Protein AF-A0AAN7CXQ2-F1 (afdb_monomer)

Mean predicted aligned error: 10.81 Å

Sequence (206 aa):
METSNSKQGRANSANERNALQFVSPRGNFPLKRVDDIVANAPAPPMQPLSGGKFPKEYRNSEGPPENPRENFDRREIQGRPGPVNPGDREVFEYPVKTLVQPPPFTSEYNFESKPANLRQCQPPSPKDIRNYRRRWEKPPNDPGPIRAVVNKDRKVVGAIYHPEGNPSGYERAGLQPLDANGRAEVARHTDKKLTGRSTWTQRGPQ

pLDDT: mean 75.99, std 17.05, range [31.48, 95.31]

Radius of gyration: 19.95 Å; Cα contacts (8 Å, |Δi|>4): 281; chains: 1; bounding box: 57×41×75 Å

Secondary structure (DSSP, 8-state):
---------SSSHHHHHHTEEEEETTEEEEHHHHHHHHHHSPPSP-SS--TT-SSEEE---BS-TTSPBPSS-HHHHH-S-SPPPGGGG-EEEEE-----S-TT---S--SSSPPPPHHHHSPPPTT-HHHHHHHHHS------SEEEEEETTS-EEEEEEPPTT-SS--EEPEEEE--HHHHHHHHHHHHHHHHSS---------

Solvent-accessible surface area (backbone atoms only — not comparable to full-atom values): 12780 Å² total; per-residue (Å²): 137,83,83,80,89,81,86,88,84,87,76,62,69,70,56,55,49,58,43,24,17,36,40,46,101,89,50,74,44,40,37,52,58,53,53,52,51,59,70,74,42,81,70,81,80,58,80,73,82,60,80,78,38,61,61,37,84,45,82,62,63,36,75,54,90,91,62,57,41,62,72,67,55,71,66,55,56,51,72,62,96,70,92,80,57,81,73,59,69,45,29,29,36,34,65,49,56,70,77,87,49,72,83,93,55,79,51,63,62,57,62,89,45,61,57,44,52,74,75,70,64,48,81,68,60,87,87,41,55,70,59,47,51,49,39,68,78,54,62,67,46,48,46,71,61,34,27,37,32,23,24,79,88,70,46,75,59,48,38,34,29,41,49,88,98,33,88,86,50,68,44,65,37,45,80,44,71,49,50,75,66,42,50,51,49,53,49,50,52,53,44,27,72,74,67,77,41,70,88,72,78,78,83,68,88,128

Foldseek 3Di:
DDDDDDDDPDPPPVVVLQQKWFADPQDIGGSVQVLVLLVPADAPDPPPPPDQFDFDWDPQFFDDPVDTHGQADPCLQQVDDDDDDPLSNTKTWAQDFAPPDDPPDPRGADRVDHADDPVLVDQDDPVPVVVNVVCVVPPGNHSGFKIFIATNVSHGSAMWGADPPGSPGIHGTDMDGDDPVSVVSSVQVVCCVVPVDSPDDPPDDD

Organism: NCBI:txid1126955

Nearest PDB structures (foldseek):
  1i3f-assembly1_A  TM=6.483E-01  e=5.938E-02  Aspergillus oryzae
  1ch0-assembly3_C  TM=6.515E-01  e=8.678E-02  Aspergillus oryzae
  1low-assembly1_A  TM=6.363E-01  e=1.975E-01  Aspergillus oryzae
  1bir-assembly2_B  TM=8.255E-01  e=1.740E-01  Aspergillus oryzae
  3syu-assembly1_A  TM=6.094E-01  e=5.098E-01  Aspergillus oryzae RIB40

Structure (mmCIF, N/CA/C/O backbone):
data_AF-A0AAN7CXQ2-F1
#
_entry.id   AF-A0AAN7CXQ2-F1
#
loop_
_atom_site.group_PDB
_atom_site.id
_atom_site.type_symbol
_atom_site.label_atom_id
_atom_site.label_alt_id
_atom_site.label_comp_id
_atom_site.label_asym_id
_atom_site.label_entity_id
_atom_site.label_seq_id
_atom_site.pdbx_PDB_ins_code
_atom_site.Cartn_x
_atom_site.Cartn_y
_atom_site.Cartn_z
_atom_site.occupancy
_atom_site.B_iso_or_equiv
_atom_site.auth_seq_id
_atom_site.auth_comp_id
_atom_site.auth_asym_id
_atom_site.auth_atom_id
_atom_site.pdbx_PDB_model_num
ATOM 1 N N . MET A 1 1 ? -14.957 -9.378 53.611 1.00 36.09 1 MET A N 1
ATOM 2 C CA . MET A 1 1 ? -14.161 -8.555 52.678 1.00 36.09 1 MET A CA 1
ATOM 3 C C . MET A 1 1 ? -13.863 -9.421 51.468 1.00 36.09 1 MET A C 1
ATOM 5 O O . MET A 1 1 ? -12.908 -10.180 51.499 1.00 36.09 1 MET A O 1
ATOM 9 N N . GLU A 1 2 ? -14.724 -9.384 50.455 1.00 35.59 2 GLU A N 1
ATOM 10 C CA . GLU A 1 2 ? -14.488 -10.068 49.180 1.00 35.59 2 GLU A CA 1
ATOM 11 C C . GLU A 1 2 ? -14.043 -9.018 48.169 1.00 35.59 2 GLU A C 1
ATOM 13 O O . GLU A 1 2 ? -14.810 -8.144 47.771 1.00 35.59 2 GLU A O 1
ATOM 18 N N . THR A 1 3 ? -12.766 -9.052 47.804 1.00 35.94 3 THR A N 1
ATOM 19 C CA . THR A 1 3 ? -12.221 -8.221 46.736 1.00 35.94 3 THR A CA 1
ATOM 20 C C . THR A 1 3 ? -12.419 -8.942 45.407 1.00 35.94 3 THR A C 1
ATOM 22 O O . THR A 1 3 ? -11.650 -9.809 45.003 1.00 35.94 3 THR A O 1
ATOM 25 N N . SER A 1 4 ? -13.484 -8.561 44.708 1.00 38.66 4 SER A N 1
ATOM 26 C CA . SER A 1 4 ? -13.733 -8.891 43.309 1.00 38.66 4 SER A CA 1
ATOM 27 C C . SER A 1 4 ? -12.617 -8.328 42.418 1.00 38.66 4 SER A C 1
ATOM 29 O O . SER A 1 4 ? -12.488 -7.116 42.236 1.00 38.66 4 SER A O 1
ATOM 31 N N . ASN A 1 5 ? -11.797 -9.221 41.863 1.00 41.09 5 ASN A N 1
ATOM 32 C CA . ASN A 1 5 ? -10.714 -8.898 40.941 1.00 41.09 5 ASN A CA 1
ATOM 33 C C . ASN A 1 5 ? -11.269 -8.694 39.519 1.00 41.09 5 ASN A C 1
ATOM 35 O O . ASN A 1 5 ? -11.314 -9.618 38.712 1.00 41.09 5 ASN A O 1
ATOM 39 N N . SER A 1 6 ? -11.723 -7.479 39.208 1.00 44.19 6 SER A N 1
ATOM 40 C CA . SER A 1 6 ? -12.139 -7.093 37.856 1.00 44.19 6 SER A CA 1
ATOM 41 C C . SER A 1 6 ? -11.192 -6.035 37.291 1.00 44.19 6 SER A C 1
ATOM 43 O O . SER A 1 6 ? -11.308 -4.867 37.665 1.00 44.19 6 SER A O 1
ATOM 45 N N . LYS A 1 7 ? -10.269 -6.434 36.398 1.00 41.41 7 LYS A N 1
ATOM 46 C CA . LYS A 1 7 ? -9.658 -5.601 35.329 1.00 41.41 7 LYS A CA 1
ATOM 47 C C . LYS A 1 7 ? -8.573 -6.379 34.563 1.00 41.41 7 LYS A C 1
ATOM 49 O O . LYS A 1 7 ? -7.392 -6.066 34.632 1.00 41.41 7 LYS A O 1
ATOM 54 N N . GLN A 1 8 ? -8.969 -7.360 33.756 1.00 40.78 8 GLN A N 1
ATOM 55 C CA . GLN A 1 8 ? -8.128 -7.848 32.655 1.00 40.78 8 GLN A CA 1
ATOM 56 C C . GLN A 1 8 ? -8.981 -7.987 31.401 1.00 40.78 8 GLN A C 1
ATOM 58 O O . GLN A 1 8 ? -9.492 -9.045 31.065 1.00 40.78 8 GLN A O 1
ATOM 63 N N . GLY A 1 9 ? -9.170 -6.869 30.713 1.00 43.66 9 GLY A N 1
ATOM 64 C CA . GLY A 1 9 ? -9.891 -6.832 29.449 1.00 43.66 9 GLY A CA 1
ATOM 65 C C . GLY A 1 9 ? -9.374 -5.685 28.607 1.00 43.66 9 GLY A C 1
ATOM 66 O O . GLY A 1 9 ? -10.037 -4.656 28.543 1.00 43.66 9 GLY A O 1
ATOM 67 N N . ARG A 1 10 ? -8.157 -5.819 28.049 1.00 41.62 10 ARG A N 1
ATOM 68 C CA . ARG A 1 10 ? -7.634 -4.938 26.976 1.00 41.62 10 ARG A CA 1
ATOM 69 C C . ARG A 1 10 ? -6.312 -5.370 26.306 1.00 41.62 10 ARG A C 1
ATOM 71 O O . ARG A 1 10 ? -5.732 -4.557 25.598 1.00 41.62 10 ARG A O 1
ATOM 78 N N . ALA A 1 11 ? -5.836 -6.611 26.475 1.00 40.22 11 ALA A N 1
ATOM 79 C CA . ALA A 1 11 ? -4.510 -7.021 25.973 1.00 40.22 11 ALA A CA 1
ATOM 80 C C . ALA A 1 11 ? -4.498 -7.902 24.698 1.00 40.22 11 ALA A C 1
ATOM 82 O O . ALA A 1 11 ? -3.442 -8.034 24.087 1.00 40.22 11 ALA A O 1
ATOM 83 N N . ASN A 1 12 ? -5.627 -8.473 24.250 1.00 43.09 12 ASN A N 1
ATOM 84 C CA . ASN A 1 12 ? -5.582 -9.547 23.236 1.00 43.09 12 ASN A CA 1
ATOM 85 C C . ASN A 1 12 ? -5.729 -9.087 21.770 1.00 43.09 12 ASN A C 1
ATOM 87 O O . ASN A 1 12 ? -5.067 -9.638 20.896 1.00 43.09 12 ASN A O 1
ATOM 91 N N . SER A 1 13 ? -6.490 -8.030 21.467 1.00 51.75 13 SER A N 1
ATOM 92 C CA . SER A 1 13 ? -6.799 -7.677 20.065 1.00 51.75 13 SER A CA 1
ATOM 93 C C . SER A 1 13 ? -5.641 -7.032 19.288 1.00 51.75 13 SER A C 1
ATOM 95 O O . SER A 1 13 ? -5.531 -7.198 18.073 1.00 51.75 13 SER A O 1
ATOM 97 N N . ALA A 1 14 ? -4.741 -6.311 19.966 1.00 54.66 14 ALA A N 1
ATOM 98 C CA . ALA A 1 14 ? -3.558 -5.733 19.322 1.00 54.66 14 ALA A CA 1
ATOM 99 C C . ALA A 1 14 ? -2.543 -6.813 18.906 1.00 54.66 14 ALA A C 1
ATOM 101 O O . ALA A 1 14 ? -1.861 -6.668 17.891 1.00 54.66 14 ALA A O 1
ATOM 102 N N . ASN A 1 15 ? -2.456 -7.904 19.675 1.00 61.44 15 ASN A N 1
ATOM 103 C CA . ASN A 1 15 ? -1.553 -9.013 19.383 1.00 61.44 15 ASN A CA 1
ATOM 104 C C . ASN A 1 15 ? -2.076 -9.863 18.213 1.00 61.44 15 ASN A C 1
ATOM 106 O O . ASN A 1 15 ? -1.297 -10.274 17.357 1.00 61.44 15 ASN A O 1
ATOM 110 N N . GLU A 1 16 ? -3.400 -10.022 18.116 1.00 73.38 16 GLU A N 1
ATOM 111 C CA . GLU A 1 16 ? -4.065 -10.689 16.991 1.00 73.38 16 GLU A CA 1
ATOM 112 C C . GLU A 1 16 ? -3.865 -9.936 15.666 1.00 73.38 16 GLU A C 1
ATOM 114 O O . GLU A 1 16 ? -3.467 -10.555 14.683 1.00 73.38 16 GLU A O 1
ATOM 119 N N . ARG A 1 17 ? -4.025 -8.599 15.620 1.00 82.31 17 ARG A N 1
ATOM 120 C CA . ARG A 1 17 ? -3.730 -7.813 14.395 1.00 82.31 17 ARG A CA 1
ATOM 121 C C . ARG A 1 17 ? -2.275 -7.933 13.953 1.00 82.31 17 ARG A C 1
ATOM 123 O O . ARG A 1 17 ? -1.999 -8.016 12.759 1.00 82.31 17 ARG A O 1
ATOM 130 N N . ASN A 1 18 ? -1.343 -7.953 14.905 1.00 83.25 18 ASN A N 1
ATOM 131 C CA . ASN A 1 18 ? 0.080 -8.104 14.602 1.00 83.25 18 ASN A CA 1
ATOM 132 C C . ASN A 1 18 ? 0.419 -9.486 14.028 1.00 83.25 18 ASN A C 1
ATOM 134 O O . ASN A 1 18 ? 1.490 -9.629 13.447 1.00 83.25 18 ASN A O 1
ATOM 138 N N . ALA A 1 19 ? -0.471 -10.471 14.176 1.00 87.56 19 ALA A N 1
ATOM 139 C CA . ALA A 1 19 ? -0.330 -11.815 13.633 1.00 87.56 19 ALA A CA 1
ATOM 140 C C . ALA A 1 19 ? -0.942 -11.979 12.229 1.00 87.56 19 ALA A C 1
ATOM 142 O O . ALA A 1 19 ? -0.976 -13.099 11.723 1.00 87.56 19 ALA A O 1
ATOM 143 N N . LEU A 1 20 ? -1.415 -10.899 11.594 1.00 92.94 20 LEU A N 1
ATOM 144 C CA . LEU A 1 20 ? -2.071 -10.930 10.283 1.00 92.94 20 LEU A CA 1
ATOM 145 C C . LEU A 1 20 ? -1.235 -10.263 9.183 1.00 92.94 20 LEU A C 1
ATOM 147 O O . LEU A 1 20 ? -0.403 -9.385 9.428 1.00 92.94 20 LEU A O 1
ATOM 151 N N . GLN A 1 21 ? -1.512 -10.652 7.943 1.00 93.19 21 GLN A N 1
ATOM 152 C CA . GLN A 1 21 ? -0.989 -10.042 6.728 1.00 93.19 21 GLN A CA 1
ATOM 153 C C . GLN A 1 21 ? -2.060 -9.961 5.643 1.00 93.19 21 GLN A C 1
ATOM 155 O O . GLN A 1 21 ? -2.934 -10.823 5.538 1.00 93.19 21 GLN A O 1
ATOM 160 N N . PHE A 1 22 ? -1.955 -8.936 4.805 1.00 92.94 22 PHE A N 1
ATOM 161 C CA . PHE A 1 22 ? -2.649 -8.914 3.531 1.00 92.94 22 PHE A CA 1
ATOM 162 C C . PHE A 1 22 ? -1.929 -9.817 2.537 1.00 92.94 22 PHE A C 1
ATOM 164 O O . PHE A 1 22 ? -0.701 -9.811 2.472 1.00 92.94 22 PHE A O 1
ATOM 171 N N . VAL A 1 23 ? -2.691 -10.572 1.760 1.00 92.12 23 VAL A N 1
ATOM 172 C CA . VAL A 1 23 ? -2.198 -11.506 0.748 1.00 92.12 23 VAL A CA 1
ATOM 173 C C . VAL A 1 23 ? -2.795 -11.119 -0.592 1.00 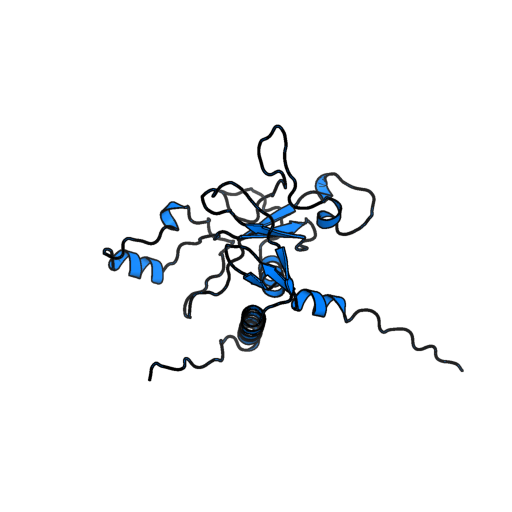92.12 23 VAL A C 1
ATOM 175 O O . VAL A 1 23 ? -4.003 -10.910 -0.719 1.00 92.12 23 VAL A O 1
ATOM 178 N N . SER A 1 24 ? -1.936 -11.000 -1.596 1.00 90.56 24 SER A N 1
ATOM 179 C CA . SER A 1 24 ? -2.331 -10.690 -2.966 1.00 90.56 24 SER A CA 1
ATOM 180 C C . SER A 1 24 ? -1.384 -11.370 -3.955 1.00 90.56 24 SER A C 1
ATOM 182 O O . SER A 1 24 ? -0.234 -11.646 -3.599 1.00 90.56 24 SER A O 1
ATOM 184 N N . PRO A 1 25 ? -1.786 -11.542 -5.226 1.00 89.25 25 PRO A N 1
ATOM 185 C CA . PRO A 1 25 ? -0.867 -11.963 -6.288 1.00 89.25 25 PRO A CA 1
ATOM 186 C C . PRO A 1 25 ? 0.343 -11.027 -6.460 1.00 89.25 25 PRO A C 1
ATOM 188 O O . PRO A 1 25 ? 1.354 -11.405 -7.043 1.00 89.25 25 PRO A O 1
ATOM 191 N N . ARG A 1 26 ? 0.259 -9.791 -5.946 1.00 85.38 26 ARG A N 1
ATOM 192 C CA . ARG A 1 26 ? 1.322 -8.776 -5.982 1.00 85.38 26 ARG A CA 1
ATOM 193 C C . ARG A 1 26 ? 2.266 -8.835 -4.771 1.00 85.38 26 ARG A C 1
ATOM 195 O O . ARG A 1 26 ? 3.189 -8.025 -4.694 1.00 85.38 26 ARG A O 1
ATOM 202 N N . GLY A 1 27 ? 2.047 -9.769 -3.844 1.00 85.12 27 GLY A N 1
ATOM 203 C CA . GLY A 1 27 ? 2.858 -9.988 -2.647 1.00 85.12 27 GLY A CA 1
ATOM 204 C C . GLY A 1 27 ? 2.062 -9.925 -1.341 1.00 85.12 27 GLY A C 1
ATOM 205 O O . GLY A 1 27 ? 0.911 -9.476 -1.309 1.00 85.12 27 GLY A O 1
ATOM 206 N N . ASN A 1 28 ? 2.719 -10.361 -0.261 1.00 88.00 28 ASN A N 1
ATOM 207 C CA . ASN A 1 28 ? 2.172 -10.403 1.097 1.00 88.00 28 ASN A CA 1
ATOM 208 C C . ASN A 1 28 ? 2.693 -9.224 1.924 1.00 88.00 28 ASN A C 1
ATOM 210 O O . ASN A 1 28 ? 3.861 -8.854 1.815 1.00 88.00 28 ASN A O 1
ATOM 214 N N . PHE A 1 29 ? 1.824 -8.625 2.736 1.00 87.00 29 PHE A N 1
ATOM 215 C CA . PHE A 1 29 ? 2.098 -7.391 3.469 1.00 87.00 29 PHE A CA 1
ATOM 216 C C . PHE A 1 29 ? 1.651 -7.533 4.922 1.00 87.00 29 PHE A C 1
ATOM 218 O O . PHE A 1 29 ? 0.446 -7.538 5.186 1.00 87.00 29 PHE A O 1
ATOM 225 N N . PRO A 1 30 ? 2.587 -7.615 5.883 1.00 91.00 30 PRO A N 1
ATOM 226 C CA . PRO A 1 30 ? 2.240 -7.673 7.296 1.00 91.00 30 PRO A CA 1
ATOM 227 C C . PRO A 1 30 ? 1.382 -6.482 7.724 1.00 91.00 30 PRO A C 1
ATOM 229 O O . PRO A 1 30 ? 1.742 -5.326 7.488 1.00 91.00 30 PRO A O 1
ATOM 232 N N . LEU A 1 31 ? 0.274 -6.751 8.414 1.00 91.06 31 LEU A N 1
ATOM 233 C CA . LEU A 1 31 ? -0.684 -5.720 8.816 1.00 91.06 31 LEU A CA 1
ATOM 234 C C . LEU A 1 31 ? -0.037 -4.668 9.723 1.00 91.06 31 LEU A C 1
ATOM 236 O O . LEU A 1 31 ? -0.261 -3.475 9.551 1.00 91.06 31 LEU A O 1
ATOM 240 N N . LYS A 1 32 ? 0.876 -5.100 10.601 1.00 89.62 32 LYS A N 1
ATOM 241 C CA . LYS A 1 32 ? 1.687 -4.213 11.446 1.00 89.62 32 LYS A CA 1
ATOM 242 C C . LYS A 1 32 ? 2.493 -3.187 10.639 1.00 89.62 32 LYS A C 1
ATOM 244 O O . LYS A 1 32 ? 2.597 -2.035 11.047 1.00 89.62 32 LYS A O 1
ATOM 249 N N . ARG A 1 33 ? 3.073 -3.588 9.498 1.00 87.31 33 ARG A N 1
ATOM 250 C CA . ARG A 1 33 ? 3.816 -2.666 8.618 1.00 87.31 33 ARG A CA 1
ATOM 251 C C . ARG A 1 33 ? 2.874 -1.649 7.991 1.00 87.31 33 ARG A C 1
ATOM 253 O O . ARG A 1 33 ? 3.228 -0.479 7.912 1.00 87.31 33 ARG A O 1
ATOM 260 N N . VAL A 1 34 ? 1.688 -2.086 7.575 1.00 89.94 34 VAL A N 1
ATOM 261 C CA . VAL A 1 34 ? 0.666 -1.194 7.017 1.00 89.94 34 VAL A CA 1
ATOM 262 C C . VAL A 1 34 ? 0.207 -0.173 8.057 1.00 89.94 34 VAL A C 1
ATOM 264 O O . VAL A 1 34 ? 0.220 1.020 7.766 1.00 89.94 34 VAL A O 1
ATOM 267 N N . ASP A 1 35 ? -0.108 -0.622 9.273 1.00 90.31 35 ASP A N 1
ATOM 268 C CA . ASP A 1 35 ? -0.489 0.255 10.385 1.00 90.31 35 ASP A CA 1
ATOM 269 C C . ASP A 1 35 ? 0.620 1.283 10.682 1.00 90.31 35 ASP A C 1
ATOM 271 O O . ASP A 1 35 ? 0.346 2.475 10.813 1.00 90.31 35 ASP A O 1
ATOM 275 N N . ASP A 1 36 ? 1.885 0.853 10.697 1.00 88.69 36 ASP A N 1
ATOM 276 C CA . ASP A 1 36 ? 3.035 1.738 10.901 1.00 88.69 36 ASP A CA 1
ATOM 277 C C . ASP A 1 36 ? 3.229 2.761 9.768 1.00 88.69 36 ASP A C 1
ATOM 279 O O . ASP A 1 36 ? 3.560 3.916 10.036 1.00 88.69 36 ASP A O 1
ATOM 283 N N . ILE A 1 37 ? 3.045 2.365 8.505 1.00 88.00 37 ILE A N 1
ATOM 284 C CA . ILE A 1 37 ? 3.133 3.285 7.359 1.00 88.00 37 ILE A CA 1
ATOM 285 C C . ILE A 1 37 ? 2.025 4.332 7.463 1.00 88.00 37 ILE A C 1
ATOM 287 O O . ILE A 1 37 ? 2.296 5.526 7.363 1.00 88.00 37 ILE A O 1
ATOM 291 N N . VAL A 1 38 ? 0.789 3.897 7.712 1.00 88.81 38 VAL A N 1
ATOM 292 C CA . VAL A 1 38 ? -0.374 4.786 7.812 1.00 88.81 38 VAL A CA 1
ATOM 293 C C . VAL A 1 38 ? -0.245 5.736 8.996 1.00 88.81 38 VAL A C 1
ATOM 295 O O . VAL A 1 38 ? -0.579 6.910 8.850 1.00 88.81 38 VAL A O 1
ATOM 298 N N . ALA A 1 39 ? 0.284 5.279 10.135 1.00 87.69 39 ALA A N 1
ATOM 299 C CA . ALA A 1 39 ? 0.532 6.120 11.306 1.00 87.69 39 ALA A CA 1
ATOM 300 C C . ALA A 1 39 ? 1.541 7.250 11.024 1.00 87.69 39 ALA A C 1
ATOM 302 O O . ALA A 1 39 ? 1.346 8.370 11.500 1.00 87.69 39 ALA A O 1
ATOM 303 N N . ASN A 1 40 ? 2.566 6.983 10.208 1.00 84.44 40 ASN A N 1
ATOM 304 C CA . ASN A 1 40 ? 3.597 7.960 9.834 1.00 84.44 40 ASN A CA 1
ATOM 305 C C . ASN A 1 40 ? 3.248 8.791 8.585 1.00 84.44 40 ASN A C 1
ATOM 307 O O . ASN A 1 40 ? 3.936 9.764 8.284 1.00 84.44 40 ASN A O 1
ATOM 311 N N . ALA A 1 41 ? 2.204 8.419 7.846 1.00 85.31 41 ALA A N 1
ATOM 312 C CA . ALA A 1 41 ? 1.766 9.142 6.659 1.00 85.31 41 ALA A CA 1
ATOM 313 C C . ALA A 1 41 ? 0.944 10.401 7.016 1.00 85.31 41 ALA A C 1
ATOM 315 O O . ALA A 1 41 ? 0.382 10.485 8.114 1.00 85.31 41 ALA A O 1
ATOM 316 N N . PRO A 1 42 ? 0.813 11.374 6.092 1.00 84.31 42 PRO A N 1
ATOM 317 C CA . PRO A 1 42 ? -0.045 12.539 6.289 1.00 84.31 42 PRO A CA 1
ATOM 318 C C . PRO A 1 42 ? -1.499 12.155 6.603 1.00 84.31 42 PRO A C 1
ATOM 320 O O . PRO A 1 42 ? -2.048 11.202 6.035 1.00 84.31 42 PRO A O 1
ATOM 323 N N . ALA A 1 43 ? -2.135 12.914 7.498 1.00 79.81 43 ALA A N 1
ATOM 324 C CA . ALA A 1 43 ? -3.550 12.743 7.809 1.00 79.81 43 ALA A CA 1
ATOM 325 C C . ALA A 1 43 ? -4.431 13.214 6.631 1.00 79.81 43 ALA A C 1
ATOM 327 O O . ALA A 1 43 ? -4.103 14.219 5.993 1.00 79.81 43 ALA A O 1
ATOM 328 N N . PRO A 1 44 ? -5.544 12.524 6.334 1.00 72.44 44 PRO A N 1
ATOM 329 C CA . PRO A 1 44 ? -6.504 12.988 5.344 1.00 72.44 44 PRO A CA 1
ATOM 330 C C . PRO A 1 44 ? -7.465 14.036 5.957 1.00 72.44 44 PRO A C 1
ATOM 332 O O . PRO A 1 44 ? -7.764 13.947 7.150 1.00 72.44 44 PRO A O 1
ATOM 335 N N . PRO A 1 45 ? -7.999 14.999 5.176 1.00 65.94 45 PRO A N 1
ATOM 336 C CA . PRO A 1 45 ? -7.667 15.302 3.784 1.00 65.94 45 PRO A CA 1
ATOM 337 C C . PRO A 1 45 ? -6.426 16.207 3.668 1.00 65.94 45 PRO A C 1
ATOM 339 O O . 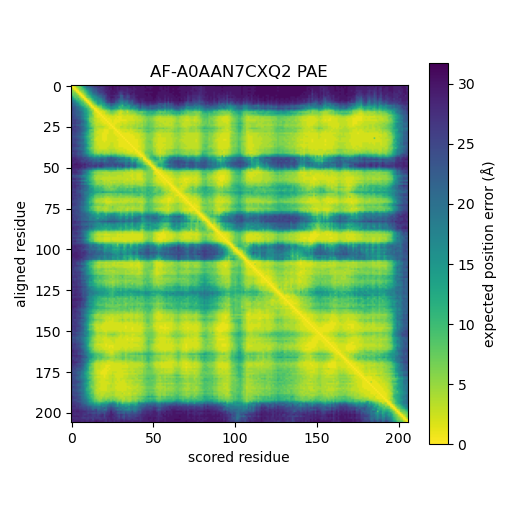PRO A 1 45 ? -6.283 17.186 4.397 1.00 65.94 45 PRO A O 1
ATOM 342 N N . MET A 1 46 ? -5.555 15.944 2.687 1.00 59.88 46 MET A N 1
ATOM 343 C CA . MET A 1 46 ? -4.525 16.914 2.298 1.00 59.88 46 MET A CA 1
ATOM 344 C C . MET A 1 46 ? -5.173 18.001 1.434 1.00 59.88 46 MET A C 1
ATOM 346 O O . MET A 1 46 ? -5.392 17.802 0.239 1.00 59.88 46 MET A O 1
ATOM 350 N N . GLN A 1 47 ? -5.509 19.144 2.034 1.00 55.34 47 GLN A N 1
ATOM 351 C CA . GLN A 1 47 ? -5.850 20.348 1.277 1.00 55.34 47 GLN A CA 1
ATOM 352 C C . GLN A 1 47 ? -4.596 21.208 1.042 1.00 55.34 47 GLN A C 1
ATOM 354 O O . GLN A 1 47 ? -3.819 21.410 1.975 1.00 55.34 47 GLN A O 1
ATOM 359 N N . PRO A 1 48 ? -4.405 21.763 -0.169 1.00 52.09 48 PRO A N 1
ATOM 360 C CA . PRO A 1 48 ? -5.105 21.422 -1.408 1.00 52.09 48 PRO A CA 1
ATOM 361 C C . PRO A 1 48 ? -4.680 20.038 -1.932 1.00 52.09 48 PRO A C 1
ATOM 363 O O . PRO A 1 48 ? -3.560 19.594 -1.671 1.00 52.09 48 PRO A O 1
ATOM 366 N N . LEU A 1 49 ? -5.555 19.401 -2.726 1.00 55.78 49 LEU A N 1
ATOM 367 C CA . LEU A 1 49 ? -5.303 18.185 -3.520 1.00 55.78 49 LEU A CA 1
ATOM 368 C C . LEU A 1 49 ? -4.178 18.444 -4.545 1.00 55.78 49 LEU A C 1
ATOM 370 O O . LEU A 1 49 ? -4.396 18.579 -5.747 1.00 55.78 49 LEU A O 1
ATOM 374 N N . SER A 1 50 ? -2.947 18.615 -4.072 1.00 49.84 50 SER A N 1
ATOM 375 C CA . SER A 1 50 ? -1.821 19.050 -4.887 1.00 49.84 50 SER A CA 1
ATOM 376 C C . SER A 1 50 ? -1.311 17.886 -5.734 1.00 49.84 50 SER A C 1
ATOM 378 O O . SER A 1 50 ? -0.665 16.961 -5.242 1.00 49.84 50 SER A O 1
ATOM 380 N N . GLY A 1 51 ? -1.589 17.939 -7.039 1.00 58.94 51 GLY A N 1
ATOM 381 C CA . GLY A 1 51 ? -0.754 17.330 -8.078 1.00 58.94 51 GLY A CA 1
ATOM 382 C C . GLY A 1 51 ? -0.553 15.815 -7.998 1.00 58.94 51 GLY A C 1
ATOM 383 O O . GLY A 1 51 ? 0.547 15.345 -8.291 1.00 58.94 51 GLY A O 1
ATOM 384 N N . GLY A 1 52 ? -1.582 15.061 -7.599 1.00 69.81 52 GLY A N 1
ATOM 385 C CA . GLY A 1 52 ? -1.566 13.596 -7.620 1.00 69.81 52 GLY A CA 1
ATOM 386 C C . GLY A 1 52 ? -0.816 12.927 -6.464 1.00 69.81 52 GLY A C 1
ATOM 387 O O . GLY A 1 52 ? -0.555 11.728 -6.560 1.00 69.81 52 GLY A O 1
ATOM 388 N N . LYS A 1 53 ? -0.475 13.665 -5.397 1.00 83.06 53 LYS A N 1
ATOM 389 C CA . LYS A 1 53 ? 0.116 13.111 -4.165 1.00 83.06 53 LYS A CA 1
ATOM 390 C C . LYS A 1 53 ? -0.871 12.213 -3.404 1.00 83.06 53 LYS A C 1
ATOM 392 O O . LYS A 1 53 ? -2.069 12.230 -3.673 1.00 83.06 53 LYS A O 1
ATOM 397 N N . PHE A 1 54 ? -0.337 11.415 -2.482 1.00 85.81 54 PHE A N 1
ATOM 398 C CA . PHE A 1 54 ? -1.103 10.554 -1.580 1.00 85.81 54 PHE A CA 1
ATOM 399 C C . PHE A 1 54 ? -1.130 11.147 -0.161 1.00 85.81 54 PHE A C 1
ATOM 401 O O . PHE A 1 54 ? -0.170 11.833 0.195 1.00 85.81 54 PHE A O 1
ATOM 408 N N . PRO A 1 55 ? -2.151 10.838 0.661 1.00 87.94 55 PRO A N 1
ATOM 409 C CA . PRO A 1 55 ? -3.293 9.955 0.377 1.00 87.94 55 PRO A CA 1
ATOM 410 C C . PRO A 1 55 ? -4.299 10.519 -0.628 1.00 87.94 55 PRO A C 1
ATOM 412 O O . PRO A 1 55 ? -4.425 11.733 -0.771 1.00 87.94 55 PRO A O 1
ATOM 415 N N . LYS A 1 56 ? -5.023 9.628 -1.313 1.00 87.44 56 LYS A N 1
ATOM 416 C CA . LYS A 1 56 ? -6.118 9.995 -2.228 1.00 87.44 56 LYS A CA 1
ATOM 417 C C . LYS A 1 56 ? -7.431 9.433 -1.726 1.00 87.44 56 LYS A C 1
ATOM 419 O O . LYS A 1 56 ? -7.433 8.399 -1.073 1.00 87.44 56 LYS A O 1
ATOM 424 N N . GLU A 1 57 ? -8.532 10.098 -2.042 1.00 89.12 57 GLU A N 1
ATOM 425 C CA . GLU A 1 57 ? -9.861 9.545 -1.800 1.00 89.12 57 GLU A CA 1
ATOM 426 C C . GLU A 1 57 ? -10.058 8.282 -2.646 1.00 89.12 57 GLU A C 1
ATOM 428 O O . GLU A 1 57 ? -9.790 8.276 -3.850 1.00 89.12 57 GLU A O 1
ATOM 433 N N . TYR A 1 58 ? -10.515 7.213 -2.004 1.00 90.69 58 TYR A N 1
ATOM 434 C CA . TYR A 1 58 ? -10.859 5.957 -2.646 1.00 90.69 58 TYR A CA 1
ATOM 435 C C . TYR A 1 58 ? -12.377 5.790 -2.627 1.00 90.69 58 TYR A C 1
ATOM 437 O O . TYR A 1 58 ? -13.015 5.849 -1.580 1.00 90.69 58 TYR A O 1
ATOM 445 N N . ARG A 1 59 ? -12.962 5.596 -3.809 1.00 89.81 59 ARG A N 1
ATOM 446 C CA . ARG A 1 59 ? -14.421 5.582 -3.982 1.00 89.81 59 ARG A CA 1
ATOM 447 C C . ARG A 1 59 ? -15.067 4.231 -3.692 1.00 89.81 59 ARG A C 1
ATOM 449 O O . ARG A 1 59 ? -16.286 4.194 -3.575 1.00 89.81 59 ARG A O 1
ATOM 456 N N . ASN A 1 60 ? -14.273 3.159 -3.582 1.00 91.19 60 ASN A N 1
ATOM 457 C CA . ASN A 1 60 ? -14.760 1.798 -3.335 1.00 91.19 60 ASN A CA 1
ATOM 458 C C . ASN A 1 60 ? -15.868 1.383 -4.326 1.00 91.19 60 ASN A C 1
ATOM 460 O O . ASN A 1 60 ? -16.932 0.924 -3.927 1.00 91.19 60 ASN A O 1
ATOM 464 N N . SER A 1 61 ? -15.643 1.632 -5.617 1.00 90.12 61 SER A N 1
ATOM 465 C CA . SER A 1 61 ? -16.623 1.468 -6.690 1.00 90.12 61 SER A CA 1
ATOM 466 C C . SER A 1 61 ? -15.905 0.962 -7.941 1.00 90.12 61 SER A C 1
ATOM 468 O O . SER A 1 61 ? -15.448 1.731 -8.789 1.00 90.12 61 SER A O 1
ATOM 470 N N . GLU A 1 62 ? -15.741 -0.357 -8.005 1.00 90.12 62 GLU A N 1
ATOM 471 C CA . GLU A 1 62 ? -14.892 -1.033 -8.979 1.00 90.12 62 GLU A CA 1
ATOM 472 C C . GLU A 1 62 ? -15.737 -1.681 -10.073 1.00 90.12 62 GLU A C 1
ATOM 474 O O . GLU A 1 62 ? -16.789 -2.249 -9.807 1.00 90.12 62 GLU A O 1
ATOM 479 N N . GLY A 1 63 ? -15.252 -1.668 -11.314 1.00 83.06 63 GLY A N 1
ATOM 480 C CA . GLY A 1 63 ? -15.989 -2.216 -12.455 1.00 83.06 63 GLY A CA 1
ATOM 481 C C . GLY A 1 63 ? -16.733 -1.142 -13.257 1.00 83.06 63 GLY A C 1
ATOM 482 O O . GLY A 1 63 ? -16.426 0.046 -13.129 1.00 83.06 63 GLY A O 1
ATOM 483 N N . PRO A 1 64 ? -17.639 -1.544 -14.164 1.00 82.25 64 PRO A N 1
ATOM 484 C CA . PRO A 1 64 ? -18.346 -0.606 -15.025 1.00 82.25 64 PRO A CA 1
ATOM 485 C C . PRO A 1 64 ? -19.311 0.277 -14.212 1.00 82.25 64 PRO A C 1
ATOM 487 O O . PRO A 1 64 ? -19.915 -0.213 -13.256 1.00 82.25 64 PRO A O 1
ATOM 490 N N . PRO A 1 65 ? -19.530 1.548 -14.610 1.00 82.38 65 PRO A N 1
ATOM 491 C CA . PRO A 1 65 ? -20.417 2.472 -13.890 1.00 82.38 65 PRO A CA 1
ATOM 492 C C . PRO A 1 65 ? -21.857 1.970 -13.714 1.00 82.38 65 PRO A C 1
ATOM 494 O O . PRO A 1 65 ? -22.546 2.388 -12.791 1.00 82.38 65 PRO A O 1
ATOM 497 N N . GLU A 1 66 ? -22.308 1.087 -14.605 1.00 86.06 66 GLU A N 1
ATOM 498 C CA . GLU A 1 66 ? -23.656 0.510 -14.615 1.00 86.06 66 GLU A CA 1
ATOM 499 C C . GLU A 1 66 ? -23.863 -0.547 -13.522 1.00 86.06 66 GLU A C 1
ATOM 501 O O . GLU A 1 66 ? -24.989 -0.766 -13.081 1.00 86.06 66 GLU A O 1
ATOM 506 N N . ASN A 1 67 ? -22.786 -1.201 -13.077 1.00 87.12 67 ASN A N 1
ATOM 507 C CA . ASN A 1 67 ? -22.828 -2.218 -12.031 1.00 87.12 67 ASN A CA 1
ATOM 508 C C . ASN A 1 67 ? -21.544 -2.163 -11.187 1.00 87.12 67 ASN A C 1
ATOM 510 O O . ASN A 1 67 ? -20.665 -3.023 -11.334 1.00 87.12 67 ASN A O 1
ATOM 514 N N . PRO A 1 68 ? -21.396 -1.123 -10.346 1.00 86.88 68 PRO A N 1
ATOM 515 C CA . PRO A 1 68 ? -20.220 -0.976 -9.512 1.00 86.88 68 PRO A CA 1
ATOM 516 C C . PRO A 1 68 ? -20.193 -2.061 -8.437 1.00 86.88 68 PRO A C 1
ATOM 518 O O . PRO A 1 68 ? -21.167 -2.293 -7.722 1.00 86.88 68 PRO A O 1
ATOM 521 N N . ARG A 1 69 ? -19.038 -2.698 -8.293 1.00 90.62 69 ARG A N 1
ATOM 522 C CA . ARG A 1 69 ? -18.731 -3.654 -7.237 1.00 90.62 69 ARG A CA 1
ATOM 523 C C . ARG A 1 69 ? -17.940 -2.958 -6.140 1.00 90.62 69 ARG A C 1
ATOM 525 O O . ARG A 1 69 ? -16.898 -2.364 -6.399 1.00 90.62 69 ARG A O 1
ATOM 532 N N . GLU A 1 70 ? -18.392 -3.090 -4.904 1.00 91.00 70 GLU A N 1
ATOM 533 C CA . GLU A 1 70 ? -17.658 -2.600 -3.738 1.00 91.00 70 GLU A CA 1
ATOM 534 C C . GLU A 1 70 ? -16.607 -3.641 -3.306 1.00 91.00 70 GLU A C 1
ATOM 536 O O . GLU A 1 70 ? -16.845 -4.852 -3.365 1.00 91.00 70 GLU A O 1
ATOM 541 N N . ASN A 1 71 ? -15.416 -3.194 -2.898 1.00 91.38 71 ASN A N 1
ATOM 542 C CA . ASN A 1 71 ? -14.397 -4.075 -2.312 1.00 91.38 71 ASN A CA 1
ATOM 543 C C . ASN A 1 71 ? -14.581 -4.227 -0.793 1.00 91.38 71 ASN A C 1
ATOM 545 O O . ASN A 1 71 ? -14.259 -5.282 -0.236 1.00 91.38 71 ASN A O 1
ATOM 549 N N . PHE A 1 72 ? -15.077 -3.184 -0.127 1.00 91.06 72 PHE A N 1
ATOM 550 C CA . PHE A 1 72 ? -15.332 -3.170 1.311 1.00 91.06 72 PHE A CA 1
ATOM 551 C C . PHE A 1 72 ? -16.773 -2.812 1.598 1.00 91.06 72 PHE A C 1
ATOM 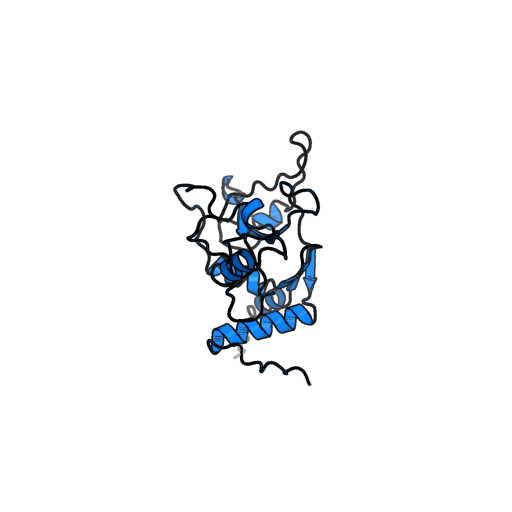553 O O . PHE A 1 72 ? -17.277 -1.807 1.100 1.00 91.06 72 PHE A O 1
ATOM 560 N N . ASP A 1 73 ? -17.399 -3.583 2.473 1.00 88.31 73 ASP A N 1
ATOM 561 C CA . ASP A 1 73 ? -18.749 -3.272 2.899 1.00 88.31 73 ASP A CA 1
ATOM 562 C C . ASP A 1 73 ? -18.741 -2.052 3.820 1.00 88.31 73 ASP A C 1
ATOM 564 O O . ASP A 1 73 ? -17.810 -1.798 4.595 1.00 88.31 73 ASP A O 1
ATOM 568 N N . ARG A 1 74 ? -19.862 -1.334 3.846 1.00 82.00 74 ARG A N 1
ATOM 569 C CA . ARG A 1 74 ? -20.064 -0.178 4.733 1.00 82.00 74 ARG A CA 1
ATOM 570 C C . ARG A 1 74 ? -19.727 -0.459 6.204 1.00 82.00 74 ARG A C 1
ATOM 572 O O . ARG A 1 74 ? -19.218 0.421 6.894 1.00 82.00 74 ARG A O 1
ATOM 579 N N . ARG A 1 75 ? -20.006 -1.672 6.694 1.00 82.81 75 ARG A N 1
ATOM 580 C CA . ARG A 1 75 ? -19.698 -2.073 8.079 1.00 82.81 75 ARG A CA 1
ATOM 581 C C . ARG A 1 75 ? -18.193 -2.118 8.342 1.00 82.81 75 ARG A C 1
ATOM 583 O O . ARG A 1 75 ? -17.763 -1.729 9.425 1.00 82.81 75 ARG A O 1
ATOM 590 N N . GLU A 1 76 ? -17.411 -2.555 7.360 1.00 84.19 76 GLU A N 1
ATOM 591 C CA . GLU A 1 76 ? -15.951 -2.633 7.453 1.00 84.19 76 GLU A CA 1
ATOM 592 C C . GLU A 1 76 ? -15.333 -1.231 7.476 1.00 84.19 76 GLU A C 1
ATOM 594 O O . GLU A 1 76 ? -14.444 -0.961 8.281 1.00 84.19 76 GLU A O 1
ATOM 599 N N . ILE A 1 77 ? -15.861 -0.316 6.658 1.00 84.75 77 ILE A N 1
ATOM 600 C CA . ILE A 1 77 ? -15.404 1.080 6.587 1.00 84.75 77 ILE A CA 1
ATOM 601 C C . ILE A 1 77 ? -15.648 1.823 7.912 1.00 84.75 77 ILE A C 1
ATOM 603 O O . ILE A 1 77 ? -14.775 2.536 8.417 1.00 84.75 77 ILE A O 1
ATOM 607 N N . GLN A 1 78 ? -16.835 1.638 8.491 1.00 76.38 78 GLN A N 1
ATOM 608 C CA . GLN A 1 78 ? -17.284 2.386 9.668 1.00 76.38 78 GLN A CA 1
ATOM 609 C C . GLN A 1 78 ? -16.763 1.799 10.985 1.00 76.38 78 GLN A C 1
ATOM 611 O O . GLN A 1 78 ? -16.574 2.524 11.962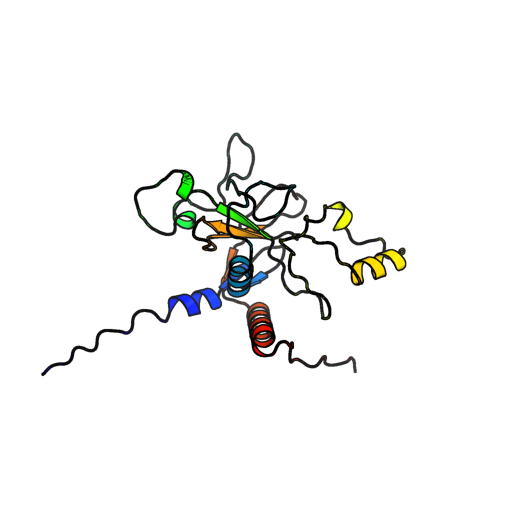 1.00 76.38 78 GLN A O 1
ATOM 616 N N . GLY A 1 79 ? -16.548 0.481 11.050 1.00 65.81 79 GLY A N 1
ATOM 617 C CA . GLY A 1 79 ? -16.023 -0.219 12.226 1.00 65.81 79 GLY A CA 1
ATOM 618 C C . GLY A 1 79 ? -16.907 -0.180 13.486 1.00 65.81 79 GLY A C 1
ATOM 619 O O . GLY A 1 79 ? -16.586 -0.860 14.460 1.00 65.81 79 GLY A O 1
ATOM 620 N N . ARG A 1 80 ? -18.007 0.591 13.510 1.00 62.53 80 ARG A N 1
ATOM 621 C CA . ARG A 1 80 ? -18.983 0.650 14.610 1.00 62.53 80 ARG A CA 1
ATOM 622 C C . ARG A 1 80 ? -20.419 0.771 14.088 1.00 62.53 80 ARG A C 1
ATOM 624 O O . ARG A 1 80 ? -20.652 1.521 13.144 1.00 62.53 80 ARG A O 1
ATOM 631 N N . PRO A 1 81 ? -21.394 0.099 14.726 1.00 55.03 81 PRO A N 1
ATOM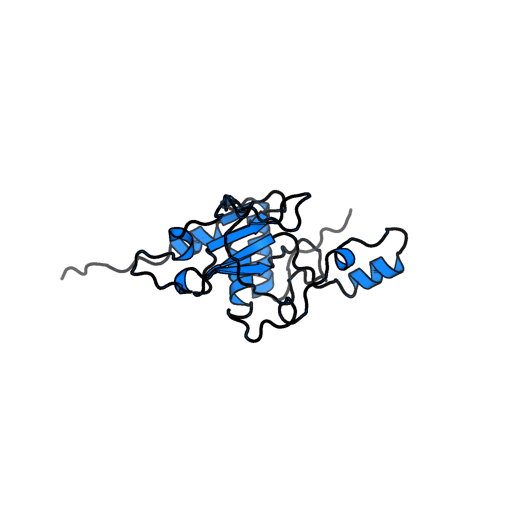 632 C CA . PRO A 1 81 ? -22.806 0.373 14.495 1.00 55.03 81 PRO A CA 1
ATOM 633 C C . PRO A 1 81 ? -23.182 1.723 15.133 1.00 55.03 81 PRO A C 1
ATOM 635 O O . PRO A 1 81 ? -22.995 1.917 16.332 1.00 55.03 81 PRO A O 1
ATOM 638 N N . GLY A 1 82 ? -23.690 2.666 14.338 1.00 61.25 82 GLY A N 1
ATOM 639 C CA . GLY A 1 82 ? -24.123 3.986 14.804 1.00 61.25 82 GLY A CA 1
ATOM 640 C C . GLY A 1 82 ? -24.826 4.801 13.708 1.00 61.25 82 GLY A C 1
ATOM 641 O O . GLY A 1 82 ? -24.812 4.387 12.544 1.00 61.25 82 GLY A O 1
ATOM 642 N N . PRO A 1 83 ? -25.468 5.933 14.059 1.00 58.25 83 PRO A N 1
ATOM 643 C CA . PRO A 1 83 ? -26.073 6.836 13.083 1.00 58.25 83 PRO A CA 1
ATOM 644 C C . PRO A 1 83 ? -24.997 7.366 12.129 1.00 58.25 83 PRO A C 1
ATOM 646 O O . PRO A 1 83 ? -23.904 7.729 12.554 1.00 58.25 83 PRO A O 1
ATOM 649 N N . VAL A 1 84 ? -25.293 7.347 10.829 1.00 57.97 84 VAL A N 1
ATOM 650 C CA . VAL A 1 84 ? -24.282 7.525 9.781 1.00 57.97 84 VAL A CA 1
ATOM 651 C C . VAL A 1 84 ? -24.307 8.936 9.228 1.00 57.97 84 VAL A C 1
ATOM 653 O O . VAL A 1 84 ? -25.302 9.325 8.616 1.00 57.97 84 VAL A O 1
ATOM 656 N N . ASN A 1 85 ? -23.180 9.641 9.324 1.00 62.66 85 ASN A N 1
ATOM 657 C CA . ASN A 1 85 ? -22.956 10.824 8.506 1.00 62.66 85 ASN A CA 1
ATOM 658 C C . ASN A 1 85 ? -22.419 10.401 7.127 1.00 62.66 85 ASN A C 1
ATOM 660 O O . ASN A 1 85 ? -21.647 9.442 7.035 1.00 62.66 85 ASN A O 1
ATOM 664 N N . PRO A 1 86 ? -22.780 11.097 6.034 1.00 62.50 86 PRO A N 1
ATOM 665 C CA . PRO A 1 86 ? -22.255 10.806 4.698 1.00 62.50 86 PRO A CA 1
ATOM 666 C C . PRO A 1 86 ? -20.718 10.779 4.636 1.00 62.50 86 PRO A C 1
ATOM 668 O O . PRO A 1 86 ? -20.157 9.895 3.994 1.00 62.50 86 PRO A O 1
ATOM 671 N N . GLY A 1 87 ? -20.048 11.668 5.380 1.00 61.75 87 GLY A N 1
ATOM 672 C CA . GLY A 1 87 ? -18.583 11.733 5.466 1.00 61.75 87 GLY A CA 1
ATOM 673 C C . GLY A 1 87 ? -17.923 10.575 6.227 1.00 61.75 87 GLY A C 1
ATOM 674 O O . GLY A 1 87 ? -16.714 10.399 6.133 1.00 61.75 87 GLY A O 1
ATOM 675 N N . ASP A 1 88 ? -18.687 9.739 6.939 1.00 65.56 88 ASP A N 1
ATOM 676 C CA . ASP A 1 88 ? -18.153 8.546 7.620 1.00 65.56 88 ASP A CA 1
ATOM 677 C C . ASP A 1 88 ? -17.936 7.373 6.646 1.00 65.56 88 ASP A C 1
ATOM 679 O O . ASP A 1 88 ? -17.508 6.289 7.044 1.00 65.56 88 ASP A O 1
ATOM 683 N N . ARG A 1 89 ? -18.274 7.567 5.364 1.00 69.69 89 ARG A N 1
ATOM 684 C CA . ARG A 1 89 ? -17.990 6.626 4.272 1.00 69.69 89 ARG A CA 1
ATOM 685 C C . ARG A 1 89 ? -16.691 6.949 3.538 1.00 69.69 89 ARG A C 1
ATOM 687 O O . ARG A 1 89 ? -16.281 6.171 2.684 1.00 69.69 89 ARG A O 1
ATOM 694 N N . GLU A 1 90 ? -16.062 8.078 3.855 1.00 84.00 90 GLU A N 1
ATOM 695 C CA . GLU A 1 90 ? -14.826 8.500 3.210 1.00 84.00 90 GLU A CA 1
ATOM 696 C C . GLU A 1 90 ? -13.681 7.569 3.613 1.00 84.00 90 GLU A C 1
ATOM 698 O O . GLU A 1 90 ? -13.318 7.438 4.790 1.00 84.00 90 GLU A O 1
ATOM 703 N N . VAL A 1 91 ? -13.106 6.926 2.603 1.00 89.94 91 VAL A N 1
ATOM 704 C CA . VAL A 1 91 ? -11.889 6.136 2.726 1.00 89.94 91 VAL A CA 1
ATOM 705 C C . VAL A 1 91 ? -10.823 6.681 1.794 1.00 89.94 91 VAL A C 1
ATOM 707 O O . VAL A 1 91 ? -11.100 7.297 0.767 1.00 89.94 91 VAL A O 1
ATOM 710 N N . PHE A 1 92 ? -9.579 6.450 2.177 1.00 91.56 92 PHE A N 1
ATOM 711 C CA . PHE A 1 92 ? -8.406 6.983 1.523 1.00 91.56 92 PHE A CA 1
ATOM 712 C C . PHE A 1 92 ? -7.431 5.858 1.200 1.00 91.56 92 PHE A C 1
ATOM 714 O O . PHE A 1 92 ? -7.205 4.960 2.014 1.00 91.56 92 PHE A O 1
ATOM 721 N N . GLU A 1 93 ? -6.830 5.920 0.019 1.00 91.88 93 GLU A N 1
ATOM 722 C CA . GLU A 1 93 ? -5.770 5.018 -0.404 1.00 91.88 93 GLU A CA 1
ATOM 723 C C . GLU A 1 93 ? -4.384 5.574 -0.046 1.00 91.88 93 GLU A C 1
ATOM 725 O O . GLU A 1 93 ? -4.056 6.736 -0.306 1.00 91.88 93 GLU A O 1
ATOM 730 N N . TYR A 1 94 ? -3.545 4.708 0.521 1.00 91.81 94 TYR A N 1
ATOM 731 C CA . TYR A 1 94 ? -2.154 4.980 0.877 1.00 91.81 94 TYR A CA 1
ATOM 732 C C . TYR A 1 94 ? -1.234 3.961 0.197 1.00 91.81 94 TYR A C 1
ATOM 734 O O . TYR A 1 94 ? -1.458 2.761 0.352 1.00 91.81 94 TYR A O 1
ATOM 742 N N . PRO A 1 95 ? -0.177 4.371 -0.525 1.00 90.81 95 PRO A N 1
ATOM 743 C CA . PRO A 1 95 ? 0.807 3.445 -1.064 1.00 90.81 95 PRO A CA 1
ATOM 744 C C . PRO A 1 95 ? 1.506 2.688 0.057 1.00 90.81 95 PRO A C 1
ATOM 746 O O . PRO A 1 95 ? 2.005 3.288 1.009 1.00 90.81 95 PRO A O 1
ATOM 749 N N . VAL A 1 96 ? 1.573 1.368 -0.085 1.00 87.50 96 VAL A N 1
ATOM 750 C CA . VAL A 1 96 ? 2.330 0.501 0.817 1.00 87.50 96 VAL A CA 1
ATOM 751 C C . VAL A 1 96 ? 3.361 -0.265 0.004 1.00 87.50 96 VAL A C 1
ATOM 753 O O . VAL A 1 96 ? 3.033 -0.969 -0.950 1.00 87.50 96 VAL A O 1
ATOM 756 N N . LYS A 1 97 ? 4.631 -0.112 0.380 1.00 76.19 97 LYS A N 1
ATOM 757 C CA . LYS A 1 97 ? 5.750 -0.859 -0.195 1.00 76.19 97 LYS A CA 1
ATOM 758 C C . LYS A 1 97 ? 6.417 -1.719 0.868 1.00 76.19 97 LYS A C 1
ATOM 760 O O . LYS A 1 97 ? 6.710 -1.253 1.970 1.00 76.19 97 LYS A O 1
ATOM 765 N N . THR A 1 98 ? 6.653 -2.979 0.520 1.00 58.56 98 THR A N 1
ATOM 766 C CA . THR A 1 98 ? 7.447 -3.914 1.317 1.00 58.56 98 THR A CA 1
ATOM 767 C C . THR A 1 98 ? 8.930 -3.688 1.075 1.00 58.56 98 THR A C 1
ATOM 769 O O . THR A 1 98 ? 9.358 -3.212 0.020 1.00 58.56 98 THR A O 1
ATOM 772 N N . LEU A 1 99 ? 9.723 -4.044 2.084 1.00 53.00 99 LEU A N 1
ATOM 773 C CA . LEU A 1 99 ? 11.169 -3.837 2.130 1.00 53.00 99 LEU A CA 1
ATOM 774 C C . LEU A 1 99 ? 11.941 -4.868 1.287 1.00 53.00 99 LEU A C 1
ATOM 776 O O . LEU A 1 99 ? 12.905 -5.464 1.760 1.00 53.00 99 LEU A O 1
ATOM 780 N N . VAL A 1 100 ? 11.526 -5.125 0.045 1.00 49.19 100 VAL A N 1
ATOM 781 C CA . VAL A 1 100 ? 12.136 -6.179 -0.796 1.00 49.19 100 VAL A CA 1
ATOM 782 C C . VAL A 1 100 ? 13.365 -5.674 -1.560 1.00 49.19 100 VAL A C 1
ATOM 784 O O . VAL A 1 100 ? 13.749 -6.233 -2.580 1.00 49.19 100 VAL A O 1
ATOM 787 N N . GLN A 1 101 ? 14.015 -4.611 -1.087 1.00 48.78 101 GLN A N 1
ATOM 788 C CA . GLN A 1 101 ? 15.327 -4.235 -1.606 1.00 48.78 101 GLN A CA 1
ATOM 789 C C . GLN A 1 101 ? 16.359 -4.310 -0.483 1.00 48.78 101 GLN A C 1
ATOM 791 O O . GLN A 1 101 ? 16.097 -3.794 0.607 1.00 48.78 101 GLN A O 1
ATOM 796 N N . PRO A 1 102 ? 17.508 -4.976 -0.710 1.00 40.91 102 PRO A N 1
ATOM 797 C CA . PRO A 1 102 ? 18.563 -5.022 0.287 1.00 40.91 102 PRO A CA 1
ATOM 798 C C . PRO A 1 102 ? 19.041 -3.595 0.612 1.00 40.91 102 PRO A C 1
ATOM 800 O O . PRO A 1 102 ? 18.953 -2.709 -0.236 1.00 40.91 102 PRO A O 1
ATOM 803 N N . PRO A 1 103 ? 19.549 -3.334 1.827 1.00 39.91 103 PRO A N 1
ATOM 804 C CA . PRO A 1 103 ? 20.229 -2.077 2.138 1.00 39.91 103 PRO A CA 1
ATOM 805 C C . PRO A 1 103 ? 21.273 -1.718 1.058 1.00 39.91 103 PRO A C 1
ATOM 807 O O . PRO A 1 103 ? 21.902 -2.629 0.515 1.00 39.91 103 PRO A O 1
ATOM 810 N N . PRO A 1 104 ? 21.483 -0.425 0.741 1.00 45.38 104 PRO A N 1
ATOM 811 C CA . PRO A 1 104 ? 21.096 0.764 1.512 1.00 45.38 104 PRO A CA 1
ATOM 812 C C . PRO A 1 104 ? 19.715 1.364 1.166 1.00 45.38 104 PRO A C 1
ATOM 814 O O . PRO A 1 104 ? 19.415 2.477 1.591 1.00 45.38 104 PRO A O 1
ATOM 817 N N . PHE A 1 105 ? 18.864 0.676 0.401 1.00 51.66 105 PHE A N 1
ATOM 818 C CA . PHE A 1 105 ? 17.668 1.298 -0.175 1.00 51.66 105 PHE A CA 1
ATOM 819 C C . PHE A 1 105 ? 16.506 1.448 0.823 1.00 51.66 105 PHE A C 1
ATOM 821 O O . PHE A 1 105 ? 15.966 0.472 1.349 1.00 51.66 105 PHE A O 1
ATOM 828 N N . THR A 1 106 ? 16.049 2.684 1.032 1.00 54.56 106 THR A N 1
ATOM 829 C CA . THR A 1 106 ? 14.728 2.972 1.601 1.00 54.56 106 THR A CA 1
ATOM 830 C C . THR A 1 106 ? 13.678 2.705 0.527 1.00 54.56 106 THR A C 1
ATOM 832 O O . THR A 1 106 ? 13.446 3.508 -0.367 1.00 54.56 106 THR A O 1
ATOM 835 N N . SER A 1 107 ? 13.049 1.537 0.602 1.00 61.09 107 SER A N 1
ATOM 836 C CA . SER A 1 107 ? 11.961 1.105 -0.289 1.00 61.09 107 SER A CA 1
ATOM 837 C C . SER A 1 107 ? 10.597 1.679 0.114 1.00 61.09 107 SER A C 1
ATOM 839 O O . SER A 1 107 ? 9.571 1.260 -0.412 1.00 61.09 107 SER A O 1
ATOM 841 N N . GLU A 1 108 ? 10.568 2.636 1.041 1.00 75.31 108 GLU A N 1
ATOM 842 C CA . GLU A 1 108 ? 9.339 3.257 1.527 1.00 75.31 108 GLU A CA 1
ATOM 843 C C . GLU A 1 108 ? 8.903 4.395 0.598 1.00 75.31 108 GLU A C 1
ATOM 845 O O . GLU A 1 108 ? 9.724 5.094 0.002 1.00 75.31 108 GLU A O 1
ATOM 850 N N . TYR A 1 109 ? 7.590 4.557 0.444 1.00 84.00 109 TYR A N 1
ATOM 851 C CA . TYR A 1 109 ? 7.024 5.623 -0.372 1.00 84.00 109 TYR A CA 1
ATOM 852 C C . TYR A 1 109 ? 7.214 6.978 0.321 1.00 84.00 109 TYR A C 1
ATOM 854 O O . TYR A 1 109 ? 6.896 7.125 1.501 1.00 84.00 109 TYR A O 1
ATOM 862 N N . ASN A 1 110 ? 7.697 7.982 -0.413 1.00 86.00 110 ASN A N 1
ATOM 863 C CA . ASN A 1 110 ? 7.822 9.340 0.100 1.00 86.00 110 ASN A CA 1
ATOM 864 C C . ASN A 1 110 ? 6.524 10.124 -0.166 1.00 86.00 110 ASN A C 1
ATOM 866 O O . ASN A 1 110 ? 6.240 10.505 -1.304 1.00 86.00 110 ASN A O 1
ATOM 870 N N . PHE A 1 111 ? 5.765 10.409 0.894 1.00 84.44 111 PHE A N 1
ATOM 871 C CA . PHE A 1 111 ? 4.507 11.161 0.825 1.00 84.44 111 PHE A CA 1
ATOM 872 C C . PHE A 1 111 ? 4.679 12.656 0.507 1.00 84.44 111 PHE A C 1
ATOM 874 O O . PHE A 1 111 ? 3.752 13.290 0.004 1.00 84.44 111 PHE A O 1
ATOM 881 N N . GLU A 1 112 ? 5.861 13.226 0.734 1.00 83.44 112 GLU A N 1
ATOM 882 C CA . GLU A 1 112 ? 6.147 14.635 0.441 1.00 83.44 112 GLU A CA 1
ATOM 883 C C . GLU A 1 112 ? 6.408 14.862 -1.055 1.00 83.44 112 GLU A C 1
ATOM 885 O O . GLU A 1 112 ? 6.102 15.925 -1.612 1.00 83.44 112 GLU A O 1
ATOM 890 N N . SER A 1 113 ? 6.938 13.838 -1.726 1.00 83.50 113 SER A N 1
ATOM 891 C CA . SER A 1 113 ? 7.292 13.862 -3.143 1.00 83.50 113 SER A CA 1
ATOM 892 C C . SER A 1 113 ? 6.118 13.465 -4.042 1.00 83.50 113 SER A C 1
ATOM 894 O O . SER A 1 113 ? 5.222 12.717 -3.655 1.00 83.50 113 SER A O 1
ATOM 896 N N . LYS A 1 114 ? 6.122 13.945 -5.294 1.00 85.94 114 LYS A N 1
ATOM 897 C CA . LYS A 1 114 ? 5.156 13.476 -6.303 1.00 85.94 114 LYS A CA 1
ATOM 898 C C . LYS A 1 114 ? 5.393 11.988 -6.602 1.00 85.94 114 LYS A C 1
ATOM 900 O O . LYS A 1 114 ? 6.557 11.572 -6.619 1.00 85.94 114 LYS A O 1
ATOM 905 N N . PRO A 1 115 ? 4.339 11.191 -6.846 1.00 86.94 115 PRO A N 1
ATOM 906 C CA . PRO A 1 115 ? 4.521 9.815 -7.276 1.00 86.94 115 PRO A CA 1
ATOM 907 C C . PRO A 1 115 ? 5.153 9.776 -8.668 1.00 86.94 115 PRO A C 1
ATOM 909 O O . PRO A 1 115 ? 4.869 10.618 -9.525 1.00 86.94 115 PRO A O 1
ATOM 912 N N . ALA A 1 116 ? 5.999 8.778 -8.892 1.00 86.31 116 ALA A N 1
ATOM 913 C CA . ALA A 1 116 ? 6.526 8.482 -10.210 1.00 86.31 116 ALA A CA 1
ATOM 914 C C . ALA A 1 116 ? 5.411 7.963 -11.131 1.00 86.31 116 ALA A C 1
ATOM 916 O O . ALA A 1 116 ? 4.502 7.253 -10.698 1.00 86.31 116 ALA A O 1
ATOM 917 N N . ASN A 1 117 ? 5.478 8.323 -12.412 1.00 84.06 117 ASN A N 1
ATOM 918 C CA . ASN A 1 117 ? 4.554 7.803 -13.417 1.00 84.06 117 ASN A CA 1
ATOM 919 C C . ASN A 1 117 ? 4.952 6.385 -13.869 1.00 84.06 117 ASN A C 1
ATOM 921 O O . ASN A 1 117 ? 6.081 5.943 -13.661 1.00 84.06 117 ASN A O 1
ATOM 925 N N . LEU A 1 118 ? 4.040 5.683 -14.552 1.00 79.88 118 LEU A N 1
ATOM 926 C CA . LEU A 1 118 ? 4.256 4.293 -14.974 1.00 79.88 118 LEU A CA 1
ATOM 927 C C . LEU A 1 118 ? 5.542 4.104 -15.801 1.00 79.88 118 LEU A C 1
ATOM 929 O O . LEU A 1 118 ? 6.261 3.130 -15.599 1.00 79.88 118 LEU A O 1
ATOM 933 N N . ARG A 1 119 ? 5.873 5.056 -16.686 1.00 80.75 119 ARG A N 1
ATOM 934 C CA . ARG A 1 119 ? 7.096 5.008 -17.508 1.00 80.75 119 ARG A CA 1
ATOM 935 C C . ARG A 1 119 ? 8.364 5.124 -16.661 1.00 80.75 119 ARG A C 1
ATOM 937 O O . ARG A 1 119 ? 9.335 4.429 -16.922 1.00 80.75 119 ARG A O 1
ATOM 944 N N . GLN A 1 120 ? 8.355 5.964 -15.628 1.00 80.75 120 GLN A N 1
ATOM 945 C CA . GLN A 1 120 ? 9.467 6.097 -14.680 1.00 80.75 120 GLN A CA 1
ATOM 946 C C . GLN A 1 120 ? 9.642 4.839 -13.817 1.00 80.75 120 GLN A C 1
ATOM 948 O O . GLN A 1 120 ? 10.759 4.526 -13.405 1.00 80.75 120 GLN A O 1
ATOM 953 N N . CYS A 1 121 ? 8.556 4.104 -13.565 1.00 78.69 121 CYS A N 1
ATOM 954 C CA . CYS A 1 121 ? 8.582 2.850 -12.817 1.00 78.69 121 CYS A CA 1
ATOM 955 C C . CYS A 1 121 ? 9.045 1.645 -13.655 1.00 78.69 121 CYS A C 1
ATOM 957 O O . CYS A 1 121 ? 9.511 0.665 -13.075 1.00 78.69 121 CYS A O 1
ATOM 959 N N . GLN A 1 122 ? 9.007 1.692 -14.991 1.00 79.25 122 GLN A N 1
ATOM 960 C CA . GLN A 1 122 ? 9.493 0.591 -15.837 1.00 79.25 122 GLN A CA 1
ATOM 961 C C . GLN A 1 122 ? 11.012 0.444 -15.737 1.00 79.25 122 GLN A C 1
ATOM 963 O O . GLN A 1 122 ? 11.696 1.459 -15.879 1.00 79.25 122 GLN A O 1
ATOM 968 N N . PRO A 1 123 ? 11.561 -0.759 -15.468 1.00 73.69 123 PRO A N 1
ATOM 969 C CA . PRO A 1 123 ? 13.005 -0.955 -15.364 1.00 73.69 123 PRO A CA 1
ATOM 970 C C . PRO A 1 123 ? 13.700 -0.466 -16.645 1.00 73.69 123 PRO A C 1
ATOM 972 O O . PRO A 1 123 ? 13.175 -0.686 -17.737 1.00 73.69 123 PRO A O 1
ATOM 975 N N . PRO A 1 124 ? 14.851 0.226 -16.539 1.00 75.62 124 PRO A N 1
ATOM 976 C CA . PRO A 1 124 ? 15.588 0.627 -17.728 1.00 75.62 124 PRO A CA 1
ATOM 977 C C . PRO A 1 124 ? 16.089 -0.621 -18.465 1.00 75.62 124 PRO A C 1
ATOM 979 O O . PRO A 1 124 ? 16.233 -1.691 -17.869 1.00 75.62 124 PRO A O 1
ATOM 982 N N . SER A 1 125 ? 16.385 -0.469 -19.756 1.00 79.44 125 SER A N 1
ATOM 983 C CA . SER A 1 125 ? 17.001 -1.537 -20.543 1.00 79.44 125 SER A CA 1
ATOM 984 C C . SER A 1 125 ? 18.277 -2.032 -19.847 1.00 79.44 125 SER A C 1
ATOM 986 O O . SER A 1 125 ? 19.091 -1.198 -19.442 1.00 79.44 125 SER A O 1
ATOM 988 N N . PRO A 1 126 ? 18.514 -3.356 -19.748 1.00 76.44 126 PRO A N 1
ATOM 989 C CA . PRO A 1 126 ? 19.756 -3.896 -19.188 1.00 76.44 126 PRO A CA 1
ATOM 990 C C . PRO A 1 126 ? 21.024 -3.367 -19.876 1.00 76.44 126 PRO A C 1
ATOM 992 O O . PRO A 1 126 ? 22.095 -3.349 -19.277 1.00 76.44 126 PRO A O 1
ATOM 995 N N . LYS A 1 127 ? 20.902 -2.905 -21.128 1.00 78.44 127 LYS A N 1
ATOM 996 C CA . LYS A 1 127 ? 22.001 -2.323 -21.912 1.00 78.44 127 LYS A CA 1
ATOM 997 C C . LYS A 1 127 ? 22.371 -0.900 -21.462 1.00 78.44 127 LYS A C 1
ATOM 999 O O . LYS A 1 127 ? 23.488 -0.456 -21.707 1.00 78.44 127 LYS A O 1
ATOM 1004 N N . ASP A 1 128 ? 21.486 -0.212 -20.740 1.00 81.00 128 ASP A N 1
ATOM 1005 C CA . ASP A 1 128 ? 21.687 1.162 -20.272 1.00 81.00 128 ASP A CA 1
ATOM 1006 C C . ASP A 1 128 ? 22.233 1.197 -18.838 1.00 81.00 128 ASP A C 1
ATOM 1008 O O . ASP A 1 128 ? 21.607 1.728 -17.913 1.00 81.00 128 ASP A O 1
ATOM 1012 N N . ILE A 1 129 ? 23.442 0.660 -18.648 1.00 76.19 129 ILE A N 1
ATOM 1013 C CA . ILE A 1 129 ? 24.108 0.533 -17.336 1.00 76.19 129 ILE A CA 1
ATOM 1014 C C . ILE A 1 129 ? 24.142 1.874 -16.578 1.00 76.19 129 ILE A C 1
ATOM 1016 O O . ILE A 1 129 ? 23.940 1.920 -15.363 1.00 76.19 129 ILE A O 1
ATOM 1020 N N . ARG A 1 130 ? 24.326 2.997 -17.288 1.00 78.19 130 ARG A N 1
ATOM 1021 C CA . ARG A 1 130 ? 24.320 4.347 -16.696 1.00 78.19 130 ARG A CA 1
ATOM 1022 C C . ARG A 1 130 ? 22.963 4.719 -16.089 1.00 78.19 130 ARG A C 1
ATOM 1024 O O . ARG A 1 130 ? 22.917 5.269 -14.990 1.00 78.19 130 ARG A O 1
ATOM 1031 N N . ASN A 1 131 ? 21.863 4.414 -16.780 1.00 77.06 131 ASN A N 1
ATOM 1032 C CA . ASN A 1 131 ? 20.511 4.672 -16.277 1.00 77.06 131 ASN A CA 1
ATOM 1033 C C . ASN A 1 131 ? 20.151 3.718 -15.140 1.00 77.06 131 ASN A C 1
ATOM 1035 O O . ASN A 1 131 ? 19.501 4.133 -14.182 1.00 77.06 131 ASN A O 1
ATOM 1039 N N . TYR A 1 132 ? 20.619 2.473 -15.217 1.00 74.62 132 TYR A N 1
ATOM 1040 C CA . TYR A 1 132 ? 20.481 1.497 -14.145 1.00 74.62 132 TYR A CA 1
ATOM 1041 C C . TYR A 1 132 ? 21.153 1.989 -12.856 1.00 74.62 132 TYR A C 1
ATOM 1043 O O . TYR A 1 132 ? 20.488 2.117 -11.830 1.00 74.62 132 TYR A O 1
ATOM 1051 N N . ARG A 1 133 ? 22.419 2.424 -12.938 1.00 77.19 133 ARG A N 1
ATOM 1052 C CA . ARG A 1 133 ? 23.153 3.017 -11.809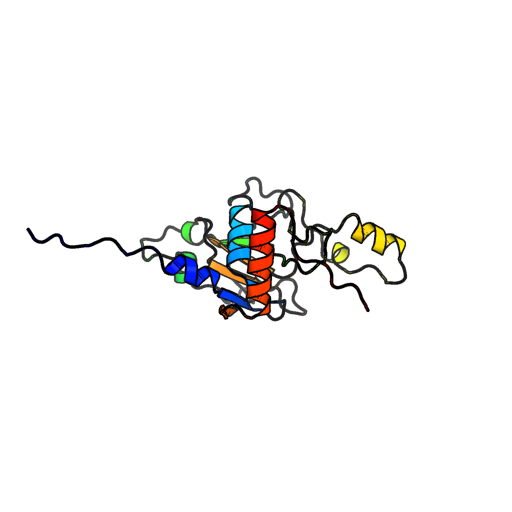 1.00 77.19 133 ARG A CA 1
ATOM 1053 C C . ARG A 1 133 ? 22.491 4.288 -11.273 1.00 77.19 133 ARG A C 1
ATOM 1055 O O . ARG A 1 133 ? 22.307 4.418 -10.069 1.00 77.19 133 ARG A O 1
ATOM 1062 N N . ARG A 1 134 ? 22.070 5.211 -12.145 1.00 78.25 134 ARG A N 1
ATOM 1063 C CA . ARG A 1 134 ? 21.372 6.438 -11.718 1.00 78.25 134 ARG A CA 1
ATOM 1064 C C . ARG A 1 134 ? 20.074 6.124 -10.975 1.00 78.25 134 ARG A C 1
ATOM 1066 O O . ARG A 1 134 ? 19.750 6.785 -9.994 1.00 78.25 134 ARG A O 1
ATOM 1073 N N . ARG A 1 135 ? 19.326 5.126 -11.446 1.00 76.56 135 ARG A N 1
ATOM 1074 C CA . ARG A 1 135 ? 18.098 4.671 -10.797 1.00 76.56 135 ARG A CA 1
ATOM 1075 C C . ARG A 1 135 ? 18.371 4.004 -9.454 1.00 76.56 135 ARG A C 1
ATOM 1077 O O . ARG A 1 135 ? 17.546 4.118 -8.558 1.00 76.56 135 ARG A O 1
ATOM 1084 N N . TRP A 1 136 ? 19.504 3.329 -9.314 1.00 73.31 136 TRP A N 1
ATOM 1085 C CA . TRP A 1 136 ? 19.947 2.786 -8.034 1.00 73.31 136 TRP A CA 1
ATOM 1086 C C . TRP A 1 136 ? 20.310 3.890 -7.040 1.00 73.31 136 TRP A C 1
ATOM 1088 O O . TRP A 1 136 ? 19.914 3.822 -5.884 1.00 73.31 136 TRP A O 1
ATOM 1098 N N . GLU A 1 137 ? 21.006 4.936 -7.487 1.00 77.62 137 GLU A N 1
ATOM 1099 C CA . GLU A 1 137 ? 21.387 6.070 -6.634 1.00 77.62 137 GLU A CA 1
ATOM 1100 C C . GLU A 1 137 ? 20.182 6.945 -6.245 1.00 77.62 137 GLU A C 1
ATOM 1102 O O . GLU A 1 137 ? 20.129 7.484 -5.140 1.00 77.62 137 GLU A O 1
ATOM 1107 N N . LYS A 1 138 ? 19.209 7.103 -7.151 1.00 79.50 138 LYS A N 1
ATOM 1108 C CA . LYS A 1 138 ? 17.991 7.899 -6.945 1.00 79.50 138 LYS A CA 1
ATOM 1109 C C . LYS A 1 138 ? 16.771 7.137 -7.470 1.00 79.50 138 LYS A C 1
ATOM 1111 O O . LYS A 1 138 ? 16.343 7.387 -8.605 1.00 79.50 138 LYS A O 1
ATOM 1116 N N . PRO A 1 139 ? 16.213 6.204 -6.679 1.00 79.06 139 PRO A N 1
ATOM 1117 C CA . PRO A 1 139 ? 15.045 5.452 -7.102 1.00 79.06 139 PRO A CA 1
ATOM 1118 C C . PRO A 1 139 ? 13.842 6.386 -7.299 1.00 79.06 139 PRO A C 1
ATOM 1120 O O . PRO A 1 139 ? 13.666 7.344 -6.541 1.00 79.06 139 PRO A O 1
ATOM 1123 N N . PRO A 1 140 ? 13.000 6.139 -8.319 1.00 83.50 140 PRO A N 1
ATOM 1124 C CA . PRO A 1 140 ? 11.761 6.884 -8.488 1.00 83.50 140 PRO A CA 1
ATOM 1125 C C . PRO A 1 140 ? 10.847 6.672 -7.274 1.00 83.50 140 PRO A C 1
ATOM 1127 O O . PRO A 1 140 ? 10.804 5.573 -6.714 1.00 83.50 140 PRO A O 1
ATOM 1130 N N . ASN A 1 141 ? 10.076 7.702 -6.910 1.00 87.00 141 ASN A N 1
ATOM 1131 C CA . ASN A 1 141 ? 9.064 7.634 -5.851 1.00 87.00 141 ASN A CA 1
ATOM 1132 C C . ASN A 1 141 ? 7.830 6.844 -6.315 1.00 87.00 141 ASN A C 1
ATOM 1134 O O . ASN A 1 141 ? 6.742 7.376 -6.526 1.00 87.00 141 ASN A O 1
ATOM 1138 N N . ASP A 1 142 ? 8.043 5.572 -6.597 1.00 86.31 142 ASP A N 1
ATOM 1139 C CA . ASP A 1 142 ? 7.048 4.676 -7.150 1.00 86.31 142 ASP A CA 1
ATOM 1140 C C . ASP A 1 142 ? 6.076 4.227 -6.042 1.00 86.31 142 ASP A C 1
ATOM 1142 O O . ASP A 1 142 ? 6.537 3.683 -5.034 1.00 86.31 142 ASP A O 1
ATOM 1146 N N . PRO A 1 143 ? 4.754 4.421 -6.204 1.00 85.19 143 PRO A N 1
ATOM 1147 C CA . PRO A 1 143 ? 3.765 3.981 -5.223 1.00 85.19 143 PRO A CA 1
ATOM 1148 C C . PRO A 1 143 ? 3.575 2.455 -5.207 1.00 85.19 143 PRO A C 1
ATOM 1150 O O . PRO A 1 143 ? 2.969 1.923 -4.282 1.00 85.19 143 PRO A O 1
ATOM 1153 N N . GLY A 1 144 ? 4.085 1.720 -6.200 1.00 86.69 144 GLY A N 1
ATOM 1154 C CA . GLY A 1 144 ? 3.925 0.269 -6.296 1.00 86.69 144 GLY A CA 1
ATOM 1155 C C . GLY A 1 144 ? 2.484 -0.161 -6.612 1.00 86.69 144 GLY A C 1
ATOM 1156 O O . GLY A 1 144 ? 1.633 0.687 -6.891 1.00 86.69 144 GLY A O 1
ATOM 1157 N N . PRO A 1 145 ? 2.185 -1.470 -6.582 1.00 87.00 145 PRO A N 1
ATOM 1158 C CA . PRO A 1 145 ? 0.882 -1.997 -6.991 1.00 87.00 145 PRO A CA 1
ATOM 1159 C C . PRO A 1 145 ? -0.166 -2.087 -5.873 1.00 87.00 145 PRO A C 1
ATOM 1161 O O . PRO A 1 145 ? -1.330 -2.313 -6.182 1.00 87.00 145 PRO A O 1
ATOM 1164 N N . ILE A 1 146 ? 0.219 -1.947 -4.600 1.00 90.75 146 ILE A N 1
ATOM 1165 C CA . ILE A 1 146 ? -0.661 -2.196 -3.446 1.00 90.75 146 ILE A CA 1
ATOM 1166 C C . ILE A 1 146 ? -0.931 -0.890 -2.697 1.00 90.75 146 ILE A C 1
ATOM 1168 O O . ILE A 1 146 ? -0.054 -0.029 -2.553 1.00 90.75 146 ILE A O 1
ATOM 1172 N N . ARG A 1 147 ? -2.169 -0.730 -2.233 1.00 92.81 147 ARG A N 1
ATOM 1173 C CA . ARG A 1 147 ? -2.628 0.391 -1.416 1.00 92.81 147 ARG A CA 1
ATOM 1174 C C . ARG A 1 147 ? -3.274 -0.129 -0.139 1.00 92.81 147 ARG A C 1
ATOM 1176 O O . ARG A 1 147 ? -4.028 -1.096 -0.171 1.00 92.81 147 ARG A O 1
ATOM 1183 N N . ALA A 1 148 ? -3.020 0.539 0.974 1.00 93.81 148 ALA A N 1
ATOM 1184 C CA . ALA A 1 148 ? -3.835 0.407 2.169 1.00 93.81 148 ALA A CA 1
ATOM 1185 C C . ALA A 1 148 ? -5.059 1.313 2.043 1.00 93.81 148 ALA A C 1
ATOM 1187 O O . ALA A 1 148 ? -4.931 2.458 1.611 1.00 93.81 148 ALA A O 1
ATOM 1188 N N . VAL A 1 149 ? -6.221 0.802 2.434 1.00 94.06 149 VAL A N 1
ATOM 1189 C CA . VAL A 1 149 ? -7.471 1.558 2.498 1.00 94.06 149 VAL A CA 1
ATOM 1190 C C . VAL A 1 149 ? -7.724 1.932 3.945 1.00 94.06 149 VAL A C 1
ATOM 1192 O O . VAL A 1 149 ? -7.772 1.074 4.830 1.00 94.06 149 VAL A O 1
ATOM 1195 N N . VAL A 1 150 ? -7.849 3.228 4.185 1.00 91.69 150 VAL A N 1
ATOM 1196 C CA . VAL A 1 150 ? -7.870 3.819 5.518 1.00 91.69 150 VAL A CA 1
ATOM 1197 C C . VAL A 1 150 ? -9.091 4.712 5.635 1.00 91.69 150 VAL A C 1
ATOM 1199 O O . VAL A 1 150 ? -9.339 5.530 4.757 1.00 91.69 150 VAL A O 1
ATOM 1202 N N . ASN A 1 151 ? -9.858 4.576 6.707 1.00 89.12 151 ASN A N 1
ATOM 1203 C CA . ASN A 1 151 ? -10.997 5.458 6.940 1.00 89.12 151 ASN A CA 1
ATOM 1204 C C . ASN A 1 151 ? -10.563 6.825 7.499 1.00 89.12 151 ASN A C 1
ATOM 1206 O O . ASN A 1 151 ? -9.398 7.052 7.836 1.00 89.12 151 ASN A O 1
ATOM 1210 N N . LYS A 1 152 ? -11.520 7.742 7.643 1.00 83.62 152 LYS A N 1
ATOM 1211 C CA . LYS A 1 152 ? -11.300 9.075 8.223 1.00 83.62 152 LYS A CA 1
ATOM 1212 C C . LYS A 1 152 ? -10.671 9.064 9.629 1.00 83.62 152 LYS A C 1
ATOM 1214 O O . LYS A 1 152 ? -9.868 9.938 9.939 1.00 83.62 152 LYS A O 1
ATOM 1219 N N . ASP A 1 153 ? -10.949 8.039 10.441 1.00 82.88 153 ASP A N 1
ATOM 1220 C CA . ASP A 1 153 ? -10.332 7.825 11.766 1.00 82.88 153 ASP A CA 1
ATOM 1221 C C . ASP A 1 153 ? -8.860 7.365 11.697 1.00 82.88 153 ASP A C 1
ATOM 1223 O O . ASP A 1 153 ? -8.264 7.033 12.725 1.00 82.88 153 ASP A O 1
ATOM 1227 N N . ARG A 1 154 ? -8.270 7.274 10.500 1.00 85.38 154 ARG A N 1
ATOM 1228 C CA . ARG A 1 154 ? -6.944 6.689 10.249 1.00 85.38 154 ARG A CA 1
ATOM 1229 C C . ARG A 1 154 ? -6.835 5.207 10.629 1.00 85.38 154 ARG A C 1
ATOM 1231 O O . ARG A 1 154 ? -5.738 4.706 10.872 1.00 85.38 154 ARG A O 1
ATOM 1238 N N . LYS A 1 155 ? -7.954 4.479 10.655 1.00 88.19 155 LYS A N 1
ATOM 1239 C CA . LYS A 1 155 ? -7.963 3.023 10.845 1.00 88.19 155 LYS A CA 1
ATOM 1240 C C . LYS A 1 155 ? -7.881 2.333 9.494 1.00 88.19 155 LYS A C 1
ATOM 1242 O O . LYS A 1 155 ? -8.634 2.648 8.574 1.00 88.19 155 LYS A O 1
ATOM 1247 N N . VAL A 1 156 ? -6.980 1.364 9.392 1.00 91.12 156 VAL A N 1
ATOM 1248 C CA . VAL A 1 156 ? -6.842 0.524 8.200 1.00 91.12 156 VAL A CA 1
ATOM 1249 C C . VAL A 1 156 ? -8.041 -0.419 8.119 1.00 91.12 156 VAL A C 1
ATOM 1251 O O . VAL A 1 156 ? -8.184 -1.320 8.949 1.00 91.12 156 VAL A O 1
ATOM 1254 N N . VAL A 1 157 ? -8.873 -0.199 7.103 1.00 91.62 157 VAL A N 1
ATOM 1255 C CA . VAL A 1 157 ? -10.046 -1.012 6.754 1.00 91.62 157 VAL A CA 1
ATOM 1256 C C . VAL A 1 157 ? -9.599 -2.289 6.045 1.00 91.62 157 VAL A C 1
ATOM 1258 O O . VAL A 1 157 ? -10.072 -3.380 6.346 1.00 91.62 157 VAL A O 1
ATOM 1261 N N . GLY A 1 158 ? -8.633 -2.162 5.137 1.00 93.38 158 GLY A N 1
ATOM 1262 C CA . GLY A 1 158 ? -8.113 -3.277 4.360 1.00 93.38 158 GLY A CA 1
ATOM 1263 C C . GLY A 1 158 ? -6.986 -2.854 3.427 1.00 93.38 158 GLY A C 1
ATOM 1264 O O . GLY A 1 158 ? -6.405 -1.779 3.582 1.00 93.38 158 GLY A O 1
ATOM 1265 N N . ALA A 1 159 ? -6.688 -3.694 2.442 1.00 94.75 159 ALA A N 1
ATOM 1266 C CA . ALA A 1 159 ? -5.761 -3.369 1.369 1.00 94.75 159 ALA A CA 1
ATOM 1267 C C . ALA A 1 159 ? -6.354 -3.748 0.013 1.00 94.75 159 ALA A C 1
ATOM 1269 O O . ALA A 1 159 ? -7.127 -4.701 -0.101 1.00 94.75 159 ALA A O 1
ATOM 1270 N N . ILE A 1 160 ? -5.971 -2.991 -1.006 1.00 95.31 160 ILE A N 1
ATOM 1271 C CA . ILE A 1 160 ? -6.329 -3.208 -2.405 1.00 95.31 160 ILE A CA 1
ATOM 1272 C C . ILE A 1 160 ? -5.064 -3.267 -3.250 1.00 95.31 160 ILE A C 1
ATOM 1274 O O . ILE A 1 160 ? -4.020 -2.731 -2.873 1.00 95.31 160 ILE A O 1
ATOM 1278 N N . TYR A 1 161 ? -5.143 -3.910 -4.404 1.00 93.31 161 TYR A N 1
ATOM 1279 C CA . TYR A 1 161 ? -4.040 -4.000 -5.347 1.00 93.31 161 TYR A CA 1
ATOM 1280 C C . TYR A 1 161 ? -4.519 -3.811 -6.780 1.00 93.31 161 TYR A C 1
ATOM 1282 O O . TYR A 1 161 ? -5.672 -4.088 -7.100 1.00 93.31 161 TYR A O 1
ATOM 1290 N N . HIS A 1 162 ? -3.615 -3.362 -7.645 1.00 90.81 162 HIS A N 1
ATOM 1291 C CA . HIS A 1 162 ? -3.835 -3.346 -9.088 1.00 90.81 162 HIS A CA 1
ATOM 1292 C C . HIS A 1 162 ? -3.642 -4.755 -9.675 1.00 90.81 162 HIS A C 1
ATOM 1294 O O . HIS A 1 162 ? -2.520 -5.287 -9.589 1.00 90.81 162 HIS A O 1
ATOM 1300 N N . PRO A 1 163 ? -4.671 -5.369 -10.289 1.00 89.88 163 PRO A N 1
ATOM 1301 C CA . PRO A 1 163 ? -4.545 -6.666 -10.952 1.00 89.88 163 PRO A CA 1
ATOM 1302 C C . PRO A 1 163 ? -3.513 -6.644 -12.084 1.00 89.88 163 PRO A C 1
ATOM 1304 O O . PRO A 1 163 ? -3.079 -5.586 -12.554 1.00 89.88 163 PRO A O 1
ATOM 1307 N N . GLU A 1 164 ? -3.051 -7.814 -12.513 1.00 84.81 164 GLU A N 1
ATOM 1308 C CA . GLU A 1 164 ? -2.160 -7.905 -13.671 1.00 84.81 164 GLU A CA 1
ATOM 1309 C C . GLU A 1 164 ? -2.890 -7.500 -14.958 1.00 84.81 164 GLU A C 1
ATOM 1311 O O . GLU A 1 164 ? -4.067 -7.793 -15.135 1.00 84.81 164 GLU A O 1
ATOM 1316 N N . GLY A 1 165 ? -2.225 -6.730 -15.825 1.00 83.75 165 GLY A N 1
ATOM 1317 C CA . GLY A 1 165 ? -2.830 -6.191 -17.050 1.00 83.75 165 GLY A CA 1
ATOM 1318 C C . GLY A 1 165 ? -3.820 -5.031 -16.858 1.00 83.75 165 GLY A C 1
ATOM 1319 O O . GLY A 1 165 ? -4.083 -4.319 -17.823 1.00 83.75 165 GLY A O 1
ATOM 1320 N N . ASN A 1 166 ? -4.307 -4.768 -15.638 1.00 84.06 166 ASN A N 1
ATOM 1321 C CA . ASN A 1 166 ? -5.238 -3.673 -15.351 1.00 84.06 166 ASN A CA 1
ATOM 1322 C C . ASN A 1 166 ? -4.672 -2.690 -14.301 1.00 84.06 166 ASN A C 1
ATOM 1324 O O . ASN A 1 166 ? -4.956 -2.821 -13.109 1.00 84.06 166 ASN A O 1
ATOM 1328 N N . PRO A 1 167 ? -3.886 -1.678 -14.719 1.00 78.44 167 PRO A N 1
ATOM 1329 C CA . PRO A 1 167 ? -3.277 -0.708 -13.807 1.00 78.44 167 PRO A CA 1
ATOM 1330 C C . PRO A 1 167 ? -4.261 0.340 -13.264 1.00 78.44 167 PRO A C 1
ATOM 1332 O O . PRO A 1 167 ? -3.875 1.146 -12.423 1.00 78.44 167 PRO A O 1
ATOM 1335 N N . SER A 1 168 ? -5.500 0.373 -13.762 1.00 82.94 168 SER A N 1
ATOM 1336 C CA . SER A 1 168 ? -6.533 1.322 -13.327 1.00 82.94 168 SER A CA 1
ATOM 1337 C C . SER A 1 168 ? -7.555 0.690 -12.385 1.00 82.94 168 SER A C 1
ATOM 1339 O O . SER A 1 168 ? -8.179 1.404 -11.608 1.00 82.94 168 SER A O 1
ATOM 1341 N N . GLY A 1 169 ? -7.727 -0.631 -12.445 1.00 87.50 169 GLY A N 1
ATOM 1342 C CA . GLY A 1 169 ? -8.623 -1.374 -11.568 1.00 87.50 169 GLY A CA 1
ATOM 1343 C C . GLY A 1 169 ? -8.011 -1.675 -10.204 1.00 87.50 169 GLY A C 1
ATOM 1344 O O . GLY A 1 169 ? -6.788 -1.668 -10.038 1.00 87.50 169 GLY A O 1
ATOM 1345 N N . TYR A 1 170 ? -8.887 -1.987 -9.250 1.00 93.69 170 TYR A N 1
ATOM 1346 C CA . TYR A 1 170 ? -8.524 -2.433 -7.913 1.00 93.69 170 TYR A CA 1
ATOM 1347 C C . TYR A 1 170 ? -9.247 -3.723 -7.538 1.00 93.69 170 TYR A C 1
ATOM 1349 O O . TYR A 1 170 ? -10.446 -3.883 -7.766 1.00 93.69 170 TYR A O 1
ATOM 1357 N N . GLU A 1 171 ? -8.516 -4.620 -6.891 1.00 93.94 171 GLU A N 1
ATOM 1358 C CA . GLU A 1 171 ? -9.054 -5.802 -6.226 1.00 93.94 171 GLU A CA 1
ATOM 1359 C C . GLU A 1 171 ? -8.664 -5.800 -4.754 1.00 93.94 171 GLU A C 1
ATOM 1361 O O . GLU A 1 171 ? -7.606 -5.297 -4.372 1.00 93.94 171 GLU A O 1
ATOM 1366 N N . ARG A 1 172 ? -9.529 -6.370 -3.917 1.00 94.75 172 ARG A N 1
ATOM 1367 C CA . ARG A 1 172 ? -9.277 -6.522 -2.488 1.00 94.75 172 ARG A CA 1
ATOM 1368 C C . ARG A 1 172 ? -8.208 -7.582 -2.239 1.00 94.75 172 ARG A C 1
ATOM 1370 O O . ARG A 1 172 ? -8.320 -8.712 -2.705 1.00 94.75 172 ARG A O 1
ATOM 1377 N N . ALA A 1 173 ? -7.207 -7.235 -1.437 1.00 94.06 173 ALA A N 1
ATOM 1378 C CA . ALA A 1 173 ? -6.274 -8.211 -0.893 1.00 94.06 173 ALA A CA 1
ATOM 1379 C C . ALA A 1 173 ? -6.962 -9.051 0.196 1.00 94.06 173 ALA A C 1
ATOM 1381 O O . ALA A 1 173 ? -7.700 -8.526 1.037 1.00 94.06 173 ALA A O 1
ATOM 1382 N N . GLY A 1 174 ? -6.694 -10.356 0.200 1.00 93.81 174 GLY A N 1
ATOM 1383 C CA . GLY A 1 174 ? -7.164 -11.256 1.250 1.00 93.81 174 GLY A CA 1
ATOM 1384 C C . GLY A 1 174 ? -6.465 -10.967 2.577 1.00 93.81 174 GLY A C 1
ATOM 1385 O O . GLY A 1 174 ? -5.360 -10.431 2.595 1.00 93.81 174 GLY A O 1
ATOM 1386 N N . LEU A 1 175 ? -7.089 -11.333 3.694 1.00 93.50 175 LEU A N 1
ATOM 1387 C CA . LEU A 1 175 ? -6.484 -11.240 5.023 1.00 93.50 175 LEU A CA 1
ATOM 1388 C C . LEU A 1 175 ? -6.208 -12.652 5.536 1.00 93.50 175 LEU A C 1
ATOM 1390 O O . LEU A 1 175 ? -7.116 -13.479 5.581 1.00 93.50 175 LEU A O 1
ATOM 1394 N N . GLN A 1 176 ? -4.959 -12.935 5.895 1.00 93.19 176 GLN A N 1
ATOM 1395 C CA . GLN A 1 176 ? -4.529 -14.249 6.374 1.00 93.19 176 GLN A CA 1
ATOM 1396 C C . GLN A 1 176 ? -3.587 -14.108 7.578 1.00 93.19 176 GLN A C 1
ATOM 1398 O O . GLN A 1 176 ? -3.008 -13.037 7.783 1.00 93.19 176 GLN A O 1
ATOM 1403 N N . PRO A 1 177 ? -3.400 -15.170 8.379 1.00 93.25 177 PRO A N 1
ATOM 1404 C CA . PRO A 1 177 ? -2.328 -15.219 9.366 1.00 93.25 177 PRO A CA 1
ATOM 1405 C C . PRO A 1 177 ? -0.950 -15.001 8.726 1.00 93.25 177 PRO A C 1
ATOM 1407 O O . PRO A 1 177 ? -0.729 -15.366 7.571 1.00 93.25 177 PRO A O 1
ATOM 1410 N N . LEU A 1 178 ? -0.011 -14.426 9.480 1.00 90.38 178 LEU A N 1
ATOM 1411 C CA . LEU A 1 178 ? 1.370 -14.245 9.037 1.00 90.38 178 LEU A CA 1
ATOM 1412 C C . LEU A 1 178 ? 1.996 -15.591 8.677 1.00 90.38 178 LEU A C 1
ATOM 1414 O O . LEU A 1 178 ? 2.024 -16.515 9.495 1.00 90.38 178 LEU A O 1
A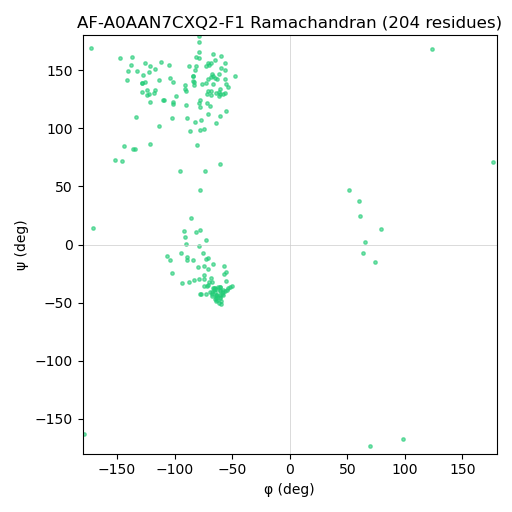TOM 1418 N N . ASP A 1 179 ? 2.592 -15.659 7.493 1.00 87.50 179 ASP A N 1
ATOM 1419 C CA . ASP A 1 179 ? 3.467 -16.761 7.115 1.00 87.50 179 ASP A CA 1
ATOM 1420 C C . ASP A 1 179 ? 4.871 -16.600 7.746 1.00 87.50 179 ASP A C 1
ATOM 1422 O O . ASP A 1 179 ? 5.152 -15.655 8.493 1.00 87.50 179 ASP A O 1
ATOM 1426 N N . ALA A 1 180 ? 5.771 -17.555 7.496 1.00 84.62 180 ALA A N 1
ATOM 1427 C CA . ALA A 1 180 ? 7.131 -17.504 8.037 1.00 84.62 180 ALA A CA 1
ATOM 1428 C C . ALA A 1 180 ? 7.919 -16.265 7.565 1.00 84.62 180 ALA A C 1
ATOM 1430 O O . ALA A 1 180 ? 8.664 -15.674 8.351 1.00 84.62 180 ALA A O 1
ATOM 1431 N N . ASN A 1 181 ? 7.716 -15.841 6.316 1.00 83.56 181 ASN A N 1
ATOM 1432 C CA . ASN A 1 181 ? 8.394 -14.688 5.730 1.00 83.56 181 ASN A CA 1
ATOM 1433 C C . ASN A 1 181 ? 7.857 -13.379 6.319 1.00 83.56 181 ASN A C 1
ATOM 1435 O O . ASN A 1 181 ? 8.643 -12.504 6.685 1.00 83.56 181 ASN A O 1
ATOM 1439 N N . GLY A 1 182 ? 6.539 -13.272 6.488 1.00 83.38 182 GLY A N 1
ATOM 1440 C CA . GLY A 1 182 ? 5.877 -12.147 7.134 1.00 83.38 182 GLY A CA 1
ATOM 1441 C C . GLY A 1 182 ? 6.324 -11.982 8.586 1.00 83.38 182 GLY A C 1
ATOM 1442 O O . GLY A 1 182 ? 6.650 -10.870 9.006 1.00 83.38 182 GLY A O 1
ATOM 1443 N N . ARG A 1 183 ? 6.439 -13.081 9.348 1.00 85.44 183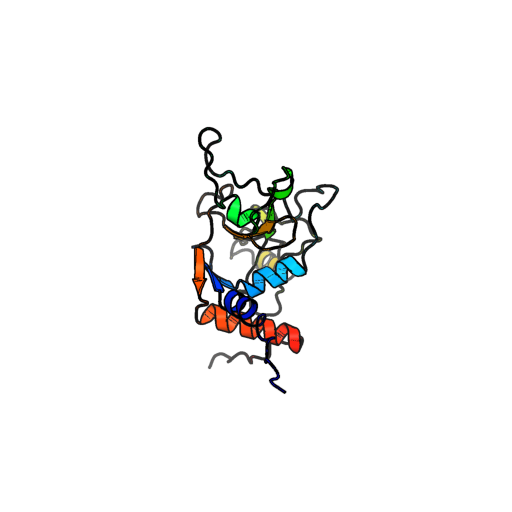 ARG A N 1
ATOM 1444 C CA . ARG A 1 183 ? 7.003 -13.046 10.713 1.00 85.44 183 ARG A CA 1
ATOM 1445 C C . ARG A 1 183 ? 8.446 -12.539 10.723 1.00 85.44 183 ARG A C 1
ATOM 1447 O O . ARG A 1 183 ? 8.782 -11.676 11.533 1.00 85.44 183 ARG A O 1
ATOM 1454 N N . ALA A 1 184 ? 9.286 -13.027 9.808 1.00 82.81 184 ALA A N 1
ATOM 1455 C CA . ALA A 1 184 ? 10.671 -12.574 9.686 1.00 82.81 184 ALA A CA 1
ATOM 1456 C C . ALA A 1 184 ? 10.770 -11.093 9.274 1.00 82.81 184 ALA A C 1
ATOM 1458 O O . ALA A 1 184 ? 11.642 -10.367 9.752 1.00 82.81 184 ALA A O 1
ATOM 1459 N N . GLU A 1 185 ? 9.883 -10.604 8.406 1.00 81.38 185 GLU A N 1
ATOM 1460 C CA . GLU A 1 185 ? 9.808 -9.184 8.052 1.00 81.38 185 GLU A CA 1
ATOM 1461 C C . GLU A 1 185 ? 9.398 -8.313 9.241 1.00 81.38 185 GLU A C 1
ATOM 1463 O O . GLU A 1 185 ? 10.061 -7.313 9.516 1.00 81.38 185 GLU A O 1
ATOM 1468 N N . VAL A 1 186 ? 8.361 -8.706 9.983 1.00 84.12 186 VAL A N 1
ATOM 1469 C CA . VAL A 1 186 ? 7.929 -7.995 11.194 1.00 84.12 186 VAL A CA 1
ATOM 1470 C C . VAL A 1 186 ? 9.054 -7.931 12.226 1.00 84.12 186 VAL A C 1
ATOM 1472 O O . VAL A 1 186 ? 9.285 -6.867 12.809 1.00 84.12 186 VAL A O 1
ATOM 1475 N N . ALA A 1 187 ? 9.787 -9.030 12.416 1.00 81.75 187 ALA A N 1
ATOM 1476 C CA . ALA A 1 187 ? 10.946 -9.071 13.300 1.00 81.75 187 ALA A CA 1
ATOM 1477 C C . ALA A 1 187 ? 12.043 -8.098 12.838 1.00 81.75 187 ALA A C 1
ATOM 1479 O O . ALA A 1 187 ? 12.469 -7.249 13.619 1.00 81.75 187 ALA A O 1
ATOM 1480 N N . ARG A 1 188 ? 12.434 -8.142 11.554 1.00 78.56 188 ARG A N 1
ATOM 1481 C CA . ARG A 1 188 ? 13.431 -7.221 10.967 1.00 78.56 188 ARG A CA 1
ATOM 1482 C C . ARG A 1 188 ? 13.026 -5.755 11.094 1.00 78.56 188 ARG A C 1
ATOM 1484 O O . ARG A 1 188 ? 13.863 -4.902 11.371 1.00 78.56 188 ARG A O 1
ATOM 1491 N N . HIS A 1 189 ? 11.750 -5.450 10.883 1.00 79.75 189 HIS A N 1
ATOM 1492 C CA . HIS A 1 189 ? 11.225 -4.094 11.009 1.00 79.75 189 HIS A CA 1
ATOM 1493 C C . HIS A 1 189 ? 11.251 -3.589 12.452 1.00 79.75 189 HIS A C 1
ATOM 1495 O O . HIS A 1 189 ? 11.665 -2.460 12.710 1.00 79.75 189 HIS A O 1
ATOM 1501 N N . THR A 1 190 ? 10.837 -4.437 13.392 1.00 81.19 190 THR A N 1
ATOM 1502 C CA . THR A 1 190 ? 10.858 -4.112 14.823 1.00 81.19 190 THR A CA 1
ATOM 1503 C C . THR A 1 190 ? 12.292 -3.881 15.301 1.00 81.19 190 THR A C 1
ATOM 1505 O O . THR A 1 190 ? 12.554 -2.885 15.971 1.00 81.19 190 THR A O 1
ATOM 1508 N N . ASP A 1 191 ? 13.227 -4.734 14.877 1.00 77.50 191 ASP A N 1
ATOM 1509 C CA . ASP A 1 191 ? 14.659 -4.587 15.157 1.00 77.50 191 ASP A CA 1
ATOM 1510 C C . ASP A 1 191 ? 15.222 -3.268 14.605 1.00 77.50 191 ASP A C 1
ATOM 1512 O O . ASP A 1 191 ? 15.818 -2.487 15.345 1.00 77.50 191 ASP A O 1
ATOM 1516 N N . LYS A 1 192 ? 14.935 -2.951 13.333 1.00 74.19 192 LYS A N 1
ATOM 1517 C CA . LYS A 1 192 ? 15.361 -1.692 12.702 1.00 74.19 192 LYS A CA 1
ATOM 1518 C C . LYS A 1 192 ? 14.838 -0.459 13.446 1.00 74.19 192 LYS A C 1
ATOM 1520 O O . LYS A 1 192 ? 15.564 0.525 13.563 1.00 74.19 192 LYS A O 1
ATOM 1525 N N . LYS A 1 193 ? 13.595 -0.496 13.941 1.00 74.56 193 LYS A N 1
ATOM 1526 C CA . LYS A 1 193 ? 13.008 0.593 14.741 1.00 74.56 193 LYS A CA 1
ATOM 1527 C C . LYS A 1 193 ? 13.692 0.763 16.100 1.00 74.56 193 LYS A C 1
ATOM 1529 O O . LYS A 1 193 ? 13.833 1.894 16.549 1.00 74.56 193 LYS A O 1
ATOM 1534 N N . LEU A 1 194 ? 14.089 -0.334 16.745 1.00 71.38 194 LEU A N 1
ATOM 1535 C CA . LEU A 1 194 ? 14.713 -0.317 18.073 1.00 71.38 194 LEU A CA 1
ATOM 1536 C C . LEU A 1 194 ? 16.186 0.096 18.030 1.00 71.38 194 LEU A C 1
ATOM 1538 O O . LEU A 1 194 ? 16.631 0.861 18.879 1.00 71.38 194 LEU A O 1
ATOM 1542 N N . THR A 1 195 ? 16.950 -0.412 17.063 1.00 61.03 195 THR A N 1
ATOM 1543 C CA . THR A 1 195 ? 18.417 -0.272 17.053 1.00 61.03 195 THR A CA 1
ATOM 1544 C C . THR A 1 195 ? 18.928 0.731 16.017 1.00 61.03 195 THR A C 1
ATOM 1546 O O . THR A 1 195 ? 20.121 1.031 15.985 1.00 61.03 195 THR A O 1
ATOM 1549 N N . GLY A 1 196 ? 18.064 1.221 15.118 1.00 58.09 196 GLY A N 1
ATOM 1550 C CA . GLY A 1 196 ? 18.471 2.029 13.961 1.00 58.09 196 GLY A CA 1
ATOM 1551 C C . GLY A 1 196 ? 19.331 1.266 12.940 1.00 58.09 196 GLY A C 1
ATOM 1552 O O . GLY A 1 196 ? 19.746 1.840 11.933 1.00 58.09 196 GLY A O 1
ATOM 1553 N N . ARG A 1 197 ? 19.594 -0.030 13.162 1.00 49.16 197 ARG A N 1
ATOM 1554 C CA . ARG A 1 197 ? 20.343 -0.939 12.286 1.00 49.16 197 ARG A CA 1
ATOM 1555 C C . ARG A 1 197 ? 19.503 -2.190 12.035 1.00 49.16 197 ARG A C 1
ATOM 1557 O O . ARG A 1 197 ? 18.778 -2.654 12.895 1.00 49.16 197 ARG A O 1
ATOM 1564 N N . SER A 1 198 ? 19.590 -2.772 10.848 1.00 50.06 198 SER A N 1
ATOM 1565 C CA . SER A 1 198 ? 19.138 -4.153 10.654 1.00 50.06 198 SER A CA 1
ATOM 1566 C C . SER A 1 198 ? 20.270 -5.066 11.124 1.00 50.06 198 SER A C 1
ATOM 1568 O O . SER A 1 198 ? 21.291 -5.138 10.444 1.00 50.06 198 SER A O 1
ATOM 1570 N N . THR A 1 199 ? 20.143 -5.709 12.287 1.00 43.31 199 THR A N 1
ATOM 1571 C CA . THR A 1 199 ? 21.264 -6.404 12.960 1.00 43.31 199 THR A CA 1
ATOM 1572 C C . THR A 1 199 ? 21.636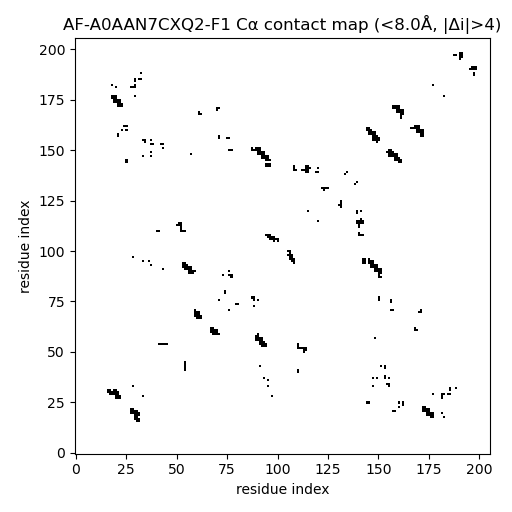 -7.778 12.381 1.00 43.31 199 THR A C 1
ATOM 1574 O O . THR A 1 199 ? 22.450 -8.492 12.960 1.00 43.31 199 THR A O 1
ATOM 1577 N N . TRP A 1 200 ? 21.132 -8.153 11.202 1.00 42.44 200 TRP A N 1
ATOM 1578 C CA . TRP A 1 200 ? 21.515 -9.414 10.561 1.00 42.44 200 TRP A CA 1
ATOM 1579 C C . TRP A 1 200 ? 22.729 -9.251 9.646 1.00 42.44 200 TRP A C 1
ATOM 1581 O O . TRP A 1 200 ? 22.696 -8.514 8.659 1.00 42.44 200 TRP A O 1
ATOM 1591 N N . THR A 1 201 ? 23.794 -9.987 9.965 1.00 41.25 201 THR A N 1
ATOM 1592 C CA . THR A 1 201 ? 24.970 -10.164 9.114 1.00 41.25 201 THR A CA 1
ATOM 1593 C C . THR A 1 201 ? 24.568 -10.839 7.803 1.00 41.25 201 THR A C 1
ATOM 1595 O O . THR A 1 201 ? 23.920 -11.887 7.791 1.00 41.25 201 THR A O 1
ATOM 1598 N N . GLN A 1 202 ? 24.961 -10.236 6.677 1.00 41.59 202 GLN A N 1
ATOM 1599 C CA . GLN A 1 202 ? 24.961 -10.922 5.389 1.00 41.59 202 GLN A CA 1
ATOM 1600 C C . GLN A 1 202 ? 25.801 -12.193 5.550 1.00 41.59 202 GLN A C 1
ATOM 1602 O O . GLN A 1 202 ? 27.004 -12.102 5.796 1.00 41.59 202 GLN A O 1
ATOM 1607 N N . ARG A 1 203 ? 25.198 -13.383 5.425 1.00 37.44 203 ARG A N 1
ATOM 1608 C CA . ARG A 1 203 ? 26.001 -14.557 5.073 1.00 37.44 203 ARG A CA 1
ATOM 1609 C C . ARG A 1 203 ? 26.536 -14.270 3.676 1.00 37.44 203 ARG A C 1
ATOM 1611 O O . ARG A 1 203 ? 25.766 -14.266 2.718 1.00 37.44 203 ARG A O 1
ATOM 1618 N N . GLY A 1 204 ? 27.817 -13.920 3.602 1.00 31.48 204 GLY A N 1
ATOM 1619 C CA . GLY A 1 204 ? 28.528 -13.792 2.339 1.00 31.48 204 GLY A CA 1
ATOM 1620 C C . GLY A 1 204 ? 28.449 -15.102 1.548 1.00 31.48 204 GLY A C 1
ATOM 1621 O O . GLY A 1 204 ? 28.213 -16.158 2.146 1.00 31.48 204 GLY A O 1
ATOM 1622 N N . PRO A 1 205 ? 28.605 -15.043 0.218 1.00 45.19 205 PRO A N 1
ATOM 1623 C CA . PRO A 1 205 ? 28.742 -16.253 -0.576 1.00 45.19 205 PRO A CA 1
ATOM 1624 C C . PRO A 1 205 ? 29.993 -17.002 -0.096 1.00 45.19 205 PRO A C 1
ATOM 1626 O O . PRO A 1 205 ? 31.048 -16.386 0.068 1.00 45.19 205 PRO A O 1
ATOM 1629 N N . GLN A 1 206 ? 29.838 -18.296 0.194 1.00 34.09 206 GLN A N 1
ATOM 1630 C CA . GLN A 1 206 ? 30.967 -19.227 0.231 1.00 34.09 206 GLN A CA 1
ATOM 1631 C C . GLN A 1 206 ? 31.417 -19.525 -1.195 1.00 34.09 206 GLN A C 1
ATOM 1633 O O . GLN A 1 206 ? 30.527 -19.579 -2.077 1.00 34.09 206 GLN A O 1
#